Protein AF-A0A554UNT1-F1 (afdb_monomer_lite)

pLDDT: mean 91.79, std 11.23, range [33.66, 98.56]

Radius of gyration: 25.57 Å; chains: 1; bounding box: 49×52×69 Å

Foldseek 3Di:
DDDPLLLVVLLVLLLVLLVVLLVVQPDPQFDQPQAPAPGSVSSNVLSVVQSVCSVVVHHPPVSLCQCLDDSHRSCRRCVRRVNNVVSVVSSVSNVVSVVSNVCSQVVQQVFKAFAAFPPPRHTAWIKTWNDPAAKTWIWIGGPDDIDIDIDGGVLSVQVRVCRVVVQLVSLCVSPVLNQLQADPVVSGGHHPVQKDKDWDADPPDPPHTDFIKTAGNVGDIDTNGD

Secondary structure (DSSP, 8-state):
-PPP-HHHHHHHHHHHHHHHHHHHHTSTT---TTSSS-SHHHHHHHHHHHHHHHHTT---HHHHHHHHSTTSHHHHHHHHHT-HHHHHHHHHHHHHHHHHHHHHHHS--SEEEEEE-TTT--EEEEEEE--SSSSEEEEEEESS--EEEEEPHHHHHHHHHHHHHT-HHHHHHH-GGG-TTEETTTTEE--TTTSEEEEEE-TT-TT-EEEEEEE-TTS-EEEEE-

Structure (mmCIF, N/CA/C/O backbone):
data_AF-A0A554UNT1-F1
#
_entry.id   AF-A0A554UNT1-F1
#
loop_
_atom_site.group_PDB
_atom_site.id
_atom_site.type_symbol
_atom_site.label_atom_id
_atom_site.label_alt_id
_atom_site.label_comp_id
_atom_site.label_asym_id
_atom_site.label_entity_id
_atom_site.label_seq_id
_atom_site.pdbx_PDB_ins_code
_atom_site.Cartn_x
_atom_site.Cartn_y
_atom_site.Cartn_z
_atom_site.occupancy
_atom_site.B_iso_or_equiv
_atom_site.auth_seq_id
_atom_site.auth_comp_id
_atom_site.auth_asym_id
_atom_site.auth_atom_id
_atom_site.pdbx_PDB_model_num
ATOM 1 N N . MET A 1 1 ? 10.863 -24.003 3.967 1.00 33.66 1 MET A N 1
ATOM 2 C CA . MET A 1 1 ? 11.180 -23.553 2.597 1.00 33.66 1 MET A CA 1
ATOM 3 C C . MET A 1 1 ? 10.816 -22.083 2.542 1.00 33.66 1 MET A C 1
ATOM 5 O O . MET A 1 1 ? 9.641 -21.775 2.680 1.00 33.66 1 MET A O 1
ATOM 9 N N . SER A 1 2 ? 11.804 -21.189 2.518 1.00 35.16 2 SER A N 1
ATOM 10 C CA . SER A 1 2 ? 11.563 -19.742 2.497 1.00 35.16 2 SER A CA 1
ATOM 11 C C . SER A 1 2 ? 10.936 -19.359 1.158 1.00 35.16 2 SER A C 1
ATOM 13 O O . SER A 1 2 ? 11.480 -19.732 0.119 1.00 35.16 2 SER A O 1
ATOM 15 N N . SER A 1 3 ? 9.796 -18.662 1.170 1.00 40.00 3 SER A N 1
ATOM 16 C CA . SER A 1 3 ? 9.248 -18.064 -0.053 1.00 40.00 3 SER A CA 1
ATOM 17 C C . SER A 1 3 ? 10.301 -17.147 -0.680 1.00 40.00 3 SER A C 1
ATOM 19 O O . SER A 1 3 ? 10.956 -16.409 0.062 1.00 40.00 3 SER A O 1
ATOM 21 N N . PRO A 1 4 ? 10.491 -17.183 -2.010 1.00 52.66 4 PRO A N 1
ATOM 22 C CA . PRO A 1 4 ? 11.395 -16.259 -2.682 1.00 52.66 4 PRO A CA 1
ATOM 23 C C . PRO A 1 4 ? 10.955 -14.815 -2.407 1.00 52.66 4 PRO A C 1
ATOM 25 O O . PRO A 1 4 ? 9.758 -14.522 -2.409 1.00 52.66 4 PRO A O 1
ATOM 28 N N . ASP A 1 5 ? 11.913 -13.917 -2.155 1.00 71.19 5 ASP A N 1
ATOM 29 C CA . ASP A 1 5 ? 11.641 -12.479 -2.061 1.00 71.19 5 ASP A CA 1
ATOM 30 C C . ASP A 1 5 ? 11.203 -11.985 -3.444 1.00 71.19 5 ASP A C 1
ATOM 32 O O . ASP A 1 5 ? 12.023 -11.677 -4.310 1.00 71.19 5 ASP A O 1
ATOM 36 N N . LEU A 1 6 ? 9.886 -11.955 -3.658 1.00 65.44 6 LEU A N 1
ATOM 37 C CA . LEU A 1 6 ? 9.260 -11.536 -4.911 1.00 65.44 6 LEU A CA 1
ATOM 38 C C . LEU A 1 6 ? 9.674 -10.112 -5.313 1.00 65.44 6 LEU A C 1
ATOM 40 O O . LEU A 1 6 ? 9.711 -9.807 -6.501 1.00 65.44 6 LEU A O 1
ATOM 44 N N . GLY A 1 7 ? 10.047 -9.260 -4.350 1.00 78.06 7 GLY A N 1
ATOM 45 C CA . GLY A 1 7 ? 10.574 -7.928 -4.632 1.00 78.06 7 GLY A CA 1
ATOM 46 C C . GLY A 1 7 ? 11.993 -7.973 -5.199 1.00 78.06 7 GLY A C 1
ATOM 47 O O . GLY A 1 7 ? 12.304 -7.231 -6.126 1.00 78.06 7 GLY A O 1
ATOM 48 N N . ALA A 1 8 ? 12.854 -8.855 -4.683 1.00 82.94 8 ALA A N 1
ATOM 49 C CA . ALA A 1 8 ? 14.191 -9.070 -5.240 1.00 82.94 8 ALA A CA 1
ATOM 50 C C . ALA A 1 8 ? 14.137 -9.712 -6.635 1.00 82.94 8 ALA A C 1
ATOM 52 O O . ALA A 1 8 ? 14.867 -9.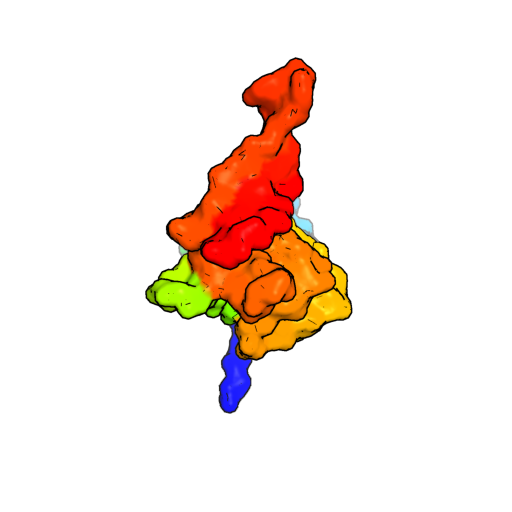283 -7.525 1.00 82.94 8 ALA A O 1
ATOM 53 N N . ALA A 1 9 ? 13.240 -10.682 -6.837 1.00 88.00 9 ALA A N 1
ATOM 54 C CA . ALA A 1 9 ? 13.001 -11.282 -8.147 1.00 88.00 9 ALA A CA 1
ATOM 55 C C . ALA A 1 9 ? 12.489 -10.244 -9.161 1.00 88.00 9 ALA A C 1
ATOM 57 O O . ALA A 1 9 ? 13.070 -10.104 -10.231 1.00 88.00 9 ALA A O 1
ATOM 58 N N . GLY A 1 10 ? 11.491 -9.433 -8.789 1.00 92.69 10 GLY A N 1
ATOM 59 C CA . GLY A 1 10 ? 10.979 -8.368 -9.655 1.00 92.69 10 GLY A CA 1
ATOM 60 C C . GLY A 1 10 ? 12.033 -7.310 -10.010 1.00 92.69 10 GLY A C 1
ATOM 61 O O . GLY A 1 10 ? 12.094 -6.871 -11.156 1.00 92.69 10 GLY A O 1
ATOM 62 N N . ARG A 1 11 ? 12.920 -6.933 -9.074 1.00 94.31 11 ARG A N 1
ATOM 63 C CA . ARG A 1 11 ? 14.053 -6.035 -9.381 1.00 94.31 11 ARG A CA 1
ATOM 64 C C . ARG A 1 11 ? 15.049 -6.669 -10.352 1.00 94.31 11 ARG A C 1
ATOM 66 O O . ARG A 1 11 ? 15.508 -5.987 -11.264 1.00 94.31 11 ARG A O 1
ATOM 73 N N . ALA A 1 12 ? 15.368 -7.953 -10.187 1.00 95.88 12 ALA A N 1
ATOM 74 C CA . ALA A 1 12 ? 16.259 -8.660 -11.105 1.00 95.88 12 ALA A CA 1
ATOM 75 C C . ALA A 1 12 ? 15.683 -8.715 -12.531 1.00 95.88 12 ALA A C 1
ATOM 77 O O . ALA A 1 12 ? 16.407 -8.441 -13.490 1.00 95.88 12 ALA A O 1
ATOM 78 N N . ASP A 1 13 ? 14.381 -8.981 -12.660 1.00 97.19 13 ASP A N 1
ATOM 79 C CA . ASP A 1 13 ? 13.672 -8.986 -13.945 1.00 97.19 13 ASP A CA 1
ATOM 80 C C . ASP A 1 13 ? 13.655 -7.592 -14.591 1.00 97.19 13 ASP A C 1
ATOM 82 O O . ASP A 1 13 ? 13.917 -7.453 -15.787 1.00 97.19 13 ASP A O 1
ATOM 86 N N . LEU A 1 14 ? 13.436 -6.533 -13.801 1.00 97.88 14 LEU A N 1
ATOM 87 C CA . LEU A 1 14 ? 13.477 -5.161 -14.311 1.00 97.88 14 LEU A CA 1
ATOM 88 C C . LEU A 1 14 ? 14.873 -4.789 -14.831 1.00 97.88 14 LEU A C 1
ATOM 90 O O . LEU A 1 14 ? 15.000 -4.221 -15.917 1.00 97.88 14 LEU A O 1
ATOM 94 N N . VAL A 1 15 ? 15.931 -5.150 -14.099 1.00 98.31 15 VAL A N 1
ATOM 95 C CA . VAL A 1 15 ? 17.316 -4.948 -14.553 1.00 98.31 15 VAL A CA 1
ATOM 96 C C . VAL A 1 15 ? 17.592 -5.733 -15.837 1.00 98.31 15 VAL A C 1
ATOM 98 O O . VAL A 1 15 ? 18.259 -5.218 -16.734 1.00 98.31 15 VAL A O 1
ATOM 101 N N . ALA A 1 16 ? 17.072 -6.956 -15.964 1.00 98.06 16 ALA A N 1
ATOM 102 C CA . ALA A 1 16 ? 17.204 -7.741 -17.188 1.00 98.06 16 ALA A CA 1
ATOM 103 C C . ALA A 1 16 ? 16.511 -7.060 -18.381 1.00 98.06 16 ALA A C 1
ATOM 105 O O . ALA A 1 16 ? 17.101 -6.981 -19.460 1.00 98.06 16 ALA A O 1
ATOM 106 N N . ALA A 1 17 ? 15.310 -6.506 -18.186 1.00 98.19 17 ALA A N 1
ATOM 107 C CA . ALA A 1 17 ? 14.605 -5.750 -19.219 1.00 98.19 17 ALA A CA 1
ATOM 108 C C . ALA A 1 17 ? 15.374 -4.480 -19.637 1.00 98.19 17 ALA A C 1
ATOM 110 O O . ALA A 1 17 ? 15.558 -4.234 -20.828 1.00 98.19 17 ALA A O 1
ATOM 111 N N . LEU A 1 18 ? 15.898 -3.706 -18.682 1.00 98.56 18 LEU A N 1
ATOM 112 C CA . LEU A 1 18 ? 16.692 -2.504 -18.973 1.00 98.56 18 LEU A CA 1
ATOM 113 C C . LEU A 1 18 ? 18.004 -2.835 -19.704 1.00 98.56 18 LEU A C 1
ATOM 115 O O . LEU A 1 18 ? 18.361 -2.167 -20.672 1.00 98.56 18 LEU A O 1
ATOM 119 N N . ARG A 1 19 ? 18.700 -3.910 -19.313 1.00 98.56 19 ARG A N 1
ATOM 120 C CA . ARG A 1 19 ? 19.903 -4.378 -20.026 1.00 98.56 19 ARG A CA 1
ATOM 121 C C . ARG A 1 19 ? 19.586 -4.820 -21.448 1.00 98.56 19 ARG A C 1
ATOM 123 O O . ARG A 1 19 ? 20.321 -4.477 -22.368 1.00 98.56 19 ARG A O 1
ATOM 130 N N . ARG A 1 20 ? 18.471 -5.526 -21.644 1.00 98.44 20 ARG A N 1
ATOM 131 C CA . ARG A 1 20 ? 18.037 -5.923 -22.984 1.00 98.44 20 ARG A CA 1
ATOM 132 C C . ARG A 1 20 ? 17.678 -4.712 -23.848 1.00 98.44 20 ARG A C 1
ATOM 134 O O . ARG A 1 20 ? 18.026 -4.695 -25.026 1.00 98.44 20 ARG A O 1
ATOM 141 N N . LEU A 1 21 ? 17.047 -3.687 -23.272 1.00 98.56 21 LEU A N 1
ATOM 142 C CA . LEU A 1 21 ? 16.789 -2.424 -23.970 1.00 98.56 21 LEU A CA 1
ATOM 143 C C . LEU A 1 21 ? 18.104 -1.779 -24.414 1.00 98.56 21 LEU A C 1
ATOM 145 O O . LEU A 1 21 ? 18.251 -1.413 -25.575 1.00 98.56 21 LEU A O 1
ATOM 149 N N . ARG A 1 22 ? 19.083 -1.706 -23.510 1.00 98.50 22 ARG A N 1
ATOM 150 C CA . ARG A 1 22 ? 20.418 -1.168 -23.792 1.00 98.50 22 ARG A CA 1
ATOM 151 C C . ARG A 1 22 ? 21.110 -1.892 -24.951 1.00 98.50 22 ARG A C 1
ATOM 153 O O . ARG A 1 22 ? 21.749 -1.243 -25.774 1.00 98.50 22 ARG A O 1
ATOM 160 N N . GLU A 1 23 ? 21.001 -3.217 -25.031 1.00 98.19 23 GLU A N 1
ATOM 161 C CA . GLU A 1 23 ? 21.544 -4.003 -26.151 1.00 98.19 23 GLU A CA 1
ATOM 162 C C . GLU A 1 23 ? 20.878 -3.649 -27.486 1.00 98.19 23 GLU A C 1
ATOM 164 O O . GLU A 1 23 ? 21.567 -3.471 -28.491 1.00 98.19 23 GLU A O 1
ATOM 169 N N . LEU A 1 24 ? 19.546 -3.526 -27.498 1.00 97.94 24 LEU A N 1
ATOM 170 C CA . LEU A 1 24 ? 18.796 -3.143 -28.696 1.00 97.94 24 LEU A CA 1
ATOM 171 C C . LEU A 1 24 ? 19.171 -1.731 -29.145 1.00 97.94 24 LEU A C 1
ATOM 173 O O . LEU A 1 24 ? 19.488 -1.543 -30.311 1.00 97.94 24 LEU A O 1
ATOM 177 N N . ILE A 1 25 ? 19.240 -0.773 -28.218 1.00 98.00 25 ILE A N 1
ATOM 178 C CA . ILE A 1 25 ? 19.621 0.625 -28.478 1.00 98.00 25 ILE A CA 1
ATOM 179 C C . ILE A 1 25 ? 21.034 0.757 -29.058 1.00 98.00 25 ILE A C 1
ATOM 181 O O . ILE A 1 25 ? 21.266 1.585 -29.938 1.00 98.00 25 ILE A O 1
ATOM 185 N N . ASN A 1 26 ? 21.971 -0.081 -28.616 1.00 97.56 26 ASN A N 1
ATOM 186 C CA . ASN A 1 26 ? 23.346 -0.084 -29.121 1.00 97.56 26 ASN A CA 1
ATOM 187 C C . ASN A 1 26 ? 23.533 -0.926 -30.394 1.00 97.56 26 ASN A C 1
ATOM 189 O O . ASN A 1 26 ? 24.653 -1.040 -30.899 1.00 97.56 26 ASN A O 1
ATOM 193 N N . SER A 1 27 ? 22.466 -1.529 -30.922 1.00 96.88 27 SER A N 1
ATOM 194 C CA . SER A 1 27 ? 22.545 -2.245 -32.191 1.00 96.88 27 SER A CA 1
ATOM 195 C C . SER A 1 27 ? 22.760 -1.257 -33.350 1.00 96.88 27 SER A C 1
ATOM 197 O O . SER A 1 27 ? 22.157 -0.180 -33.366 1.00 96.88 27 SER A O 1
ATOM 199 N N . PRO A 1 28 ? 23.625 -1.579 -34.330 1.00 96.12 28 PRO A N 1
ATOM 200 C CA . PRO A 1 28 ? 23.859 -0.702 -35.471 1.00 96.12 28 PRO A CA 1
ATOM 201 C C . PRO A 1 28 ? 22.577 -0.427 -36.262 1.00 96.12 28 PRO A C 1
ATOM 203 O O . PRO A 1 28 ? 21.786 -1.337 -36.493 1.00 96.12 28 PRO A O 1
ATOM 206 N N . GLY A 1 29 ? 22.430 0.804 -36.755 1.00 95.31 29 GLY A N 1
ATOM 207 C CA . GLY A 1 29 ? 21.337 1.177 -37.658 1.00 95.31 29 GLY A CA 1
ATOM 208 C C . GLY A 1 29 ? 20.069 1.690 -36.979 1.00 95.31 29 GLY A C 1
ATOM 209 O O . GLY A 1 29 ? 19.091 1.921 -37.681 1.00 95.31 29 GLY A O 1
ATOM 210 N N . ASN A 1 30 ? 20.083 1.900 -35.660 1.00 98.06 30 ASN A N 1
ATOM 211 C CA . ASN A 1 30 ? 18.980 2.575 -34.982 1.00 98.06 30 ASN A CA 1
ATOM 212 C C . ASN A 1 30 ? 18.845 4.041 -35.416 1.00 98.06 30 ASN A C 1
ATOM 214 O O . ASN A 1 30 ? 19.839 4.765 -35.525 1.00 98.06 30 ASN A O 1
ATOM 218 N N . ASP A 1 31 ? 17.601 4.467 -35.606 1.00 98.00 31 ASP A N 1
ATOM 219 C CA . ASP A 1 31 ? 17.197 5.835 -35.902 1.00 98.00 31 ASP A CA 1
ATOM 220 C C . ASP A 1 31 ? 16.603 6.495 -34.648 1.00 98.00 31 ASP A C 1
ATOM 222 O O . ASP A 1 31 ? 15.622 6.024 -34.072 1.00 98.00 31 ASP A O 1
ATOM 226 N N . PHE A 1 32 ? 17.220 7.600 -34.232 1.00 97.94 32 PHE A N 1
ATOM 227 C CA . PHE A 1 32 ? 16.845 8.385 -33.056 1.00 97.94 32 PHE A CA 1
ATOM 228 C C . PHE A 1 32 ? 16.091 9.672 -33.424 1.00 97.94 32 PHE A C 1
ATOM 230 O O . PHE A 1 32 ? 15.788 10.469 -32.544 1.00 97.94 32 PHE A O 1
ATOM 237 N N . GLY A 1 33 ? 15.767 9.899 -34.702 1.00 95.56 33 GLY A N 1
ATOM 238 C CA . GLY A 1 33 ? 15.254 11.180 -35.203 1.00 95.56 33 GLY A CA 1
ATOM 239 C C . GLY A 1 33 ? 13.946 11.672 -34.571 1.00 95.56 33 GLY A C 1
ATOM 240 O O . GLY A 1 33 ? 13.671 12.870 -34.614 1.00 95.56 33 GLY A O 1
ATOM 241 N N . TRP A 1 34 ? 13.164 10.772 -33.969 1.00 93.31 34 TRP A N 1
ATOM 242 C CA . TRP A 1 34 ? 11.923 11.091 -33.252 1.00 93.31 34 TRP A CA 1
ATOM 243 C C . TRP A 1 34 ? 12.011 10.880 -31.742 1.00 93.31 34 TRP A C 1
ATOM 245 O O . TRP A 1 34 ? 11.028 11.129 -31.060 1.00 93.31 34 TRP A O 1
ATOM 255 N N . SER A 1 35 ? 13.159 10.433 -31.233 1.00 96.19 35 SER A N 1
ATOM 256 C CA . SER A 1 35 ? 13.374 10.180 -29.812 1.00 96.19 35 SER A CA 1
ATOM 257 C C . SER A 1 35 ? 13.828 11.442 -29.088 1.00 96.19 35 SER A C 1
ATOM 259 O O . SER A 1 35 ? 14.483 12.310 -29.668 1.00 96.19 35 SER A O 1
ATOM 261 N N . SER A 1 36 ? 13.565 11.522 -27.784 1.00 95.62 36 SER A N 1
ATOM 262 C CA . SER A 1 36 ? 14.240 12.511 -26.937 1.00 95.62 36 SER A CA 1
ATOM 263 C C . SER A 1 36 ? 15.732 12.218 -26.742 1.00 95.62 36 SER A C 1
ATOM 265 O O . SER A 1 36 ? 16.459 13.109 -26.310 1.00 95.62 36 SER A O 1
ATOM 267 N N . TRP A 1 37 ? 16.187 10.993 -27.031 1.00 98.12 37 TRP A N 1
ATOM 268 C CA . TRP A 1 37 ? 17.606 10.651 -27.002 1.00 98.12 37 TRP A CA 1
ATOM 269 C C . TRP A 1 37 ? 18.319 11.134 -28.256 1.00 98.12 37 TRP A C 1
ATOM 271 O O . TRP A 1 37 ? 17.872 10.887 -29.373 1.00 98.12 37 TRP A O 1
ATOM 281 N N . ILE A 1 38 ? 19.481 11.758 -28.073 1.00 97.19 38 ILE A N 1
ATOM 282 C CA . ILE A 1 38 ? 20.293 12.265 -29.191 1.00 97.19 38 ILE A CA 1
ATOM 283 C C . ILE A 1 38 ? 20.917 11.106 -29.987 1.00 97.19 38 ILE A C 1
ATOM 285 O O . ILE A 1 38 ? 21.165 11.220 -31.188 1.00 97.19 38 ILE A O 1
ATOM 289 N N . GLY A 1 39 ? 21.193 9.988 -29.316 1.00 96.88 39 GLY A N 1
ATOM 290 C CA . GLY A 1 39 ? 21.839 8.825 -29.906 1.00 96.88 39 GLY A CA 1
ATOM 291 C C . GLY A 1 39 ? 22.096 7.713 -28.886 1.00 96.88 39 GLY A C 1
ATOM 292 O O . GLY A 1 39 ? 21.650 7.803 -27.739 1.00 96.88 39 GLY A O 1
ATOM 293 N N . PRO A 1 40 ? 22.844 6.666 -29.277 1.00 97.62 40 PRO A N 1
ATOM 294 C CA . PRO A 1 40 ? 23.026 5.471 -28.453 1.00 97.62 40 PRO A CA 1
ATOM 295 C C . PRO A 1 40 ? 23.781 5.733 -27.142 1.00 97.62 40 PRO A C 1
ATOM 297 O O . PRO A 1 40 ? 23.473 5.097 -26.133 1.00 97.62 40 PRO A O 1
ATOM 300 N N . ASP A 1 41 ? 24.725 6.680 -27.124 1.00 97.88 41 ASP A N 1
ATOM 301 C CA . ASP A 1 41 ? 25.474 7.040 -25.911 1.00 97.88 41 ASP A CA 1
ATOM 302 C C . ASP A 1 41 ? 24.575 7.737 -24.879 1.00 97.88 41 ASP A C 1
ATOM 304 O O . ASP A 1 41 ? 24.586 7.375 -23.705 1.00 97.88 41 ASP A O 1
ATOM 308 N N . ASP A 1 42 ? 23.756 8.689 -25.332 1.00 98.06 42 ASP A N 1
ATOM 309 C CA . ASP A 1 42 ? 22.800 9.438 -24.506 1.00 98.06 42 ASP A CA 1
ATOM 310 C C . ASP A 1 42 ? 21.747 8.499 -23.895 1.00 98.06 42 ASP A C 1
ATOM 312 O O . ASP A 1 42 ? 21.556 8.451 -22.680 1.00 98.06 42 ASP A O 1
ATOM 316 N N . ALA A 1 43 ? 21.172 7.630 -24.729 1.00 98.06 43 ALA A N 1
ATOM 317 C CA . ALA A 1 43 ? 20.253 6.590 -24.284 1.00 98.06 43 ALA A CA 1
ATOM 318 C C . ALA A 1 43 ? 20.902 5.612 -23.287 1.00 98.06 43 ALA A C 1
ATOM 320 O O . ALA A 1 43 ? 20.276 5.208 -22.306 1.00 98.06 43 ALA A O 1
ATOM 321 N N . SER A 1 44 ? 22.164 5.229 -23.512 1.00 98.25 44 SER A N 1
ATOM 322 C CA . SER A 1 44 ? 22.883 4.324 -22.609 1.00 98.25 44 SER A CA 1
ATOM 323 C C . SER A 1 44 ? 23.137 4.958 -21.244 1.00 98.25 44 SER A C 1
ATOM 325 O O . SER A 1 44 ? 22.997 4.263 -20.244 1.00 98.25 44 SER A O 1
ATOM 327 N N . ILE A 1 45 ? 23.451 6.258 -21.181 1.00 98.12 45 ILE A N 1
ATOM 328 C CA . ILE A 1 45 ? 23.616 6.991 -19.915 1.00 98.12 45 ILE A CA 1
ATOM 329 C C . ILE A 1 45 ? 22.321 6.947 -19.096 1.00 98.12 45 ILE A C 1
ATOM 331 O O . ILE A 1 45 ? 22.352 6.593 -17.915 1.00 98.12 45 ILE A O 1
ATOM 335 N N . ASP A 1 46 ? 21.184 7.246 -19.726 1.00 98.00 46 ASP A N 1
ATOM 336 C CA . ASP A 1 46 ? 19.879 7.218 -19.063 1.00 98.00 46 ASP A CA 1
ATOM 337 C C . ASP A 1 46 ? 19.514 5.815 -18.563 1.00 98.00 46 ASP A C 1
ATOM 339 O O . ASP A 1 46 ? 19.085 5.646 -17.417 1.00 98.00 46 ASP A O 1
ATOM 343 N N . ILE A 1 47 ? 19.699 4.794 -19.405 1.00 98.50 47 ILE A N 1
ATOM 344 C CA . ILE A 1 47 ? 19.380 3.406 -19.056 1.00 98.50 47 ILE A CA 1
ATOM 345 C C . ILE A 1 47 ? 20.311 2.890 -17.950 1.00 98.50 47 ILE A C 1
ATOM 347 O O . ILE A 1 47 ? 19.840 2.245 -17.011 1.00 98.50 47 ILE A O 1
ATOM 351 N N . ASP A 1 48 ? 21.610 3.188 -18.019 1.00 98.56 48 ASP A N 1
ATOM 352 C CA . ASP A 1 48 ? 22.590 2.764 -17.015 1.00 98.56 48 ASP A CA 1
ATOM 353 C C . ASP A 1 48 ? 22.319 3.434 -15.654 1.00 98.56 48 ASP A C 1
ATOM 355 O O . ASP A 1 48 ? 22.435 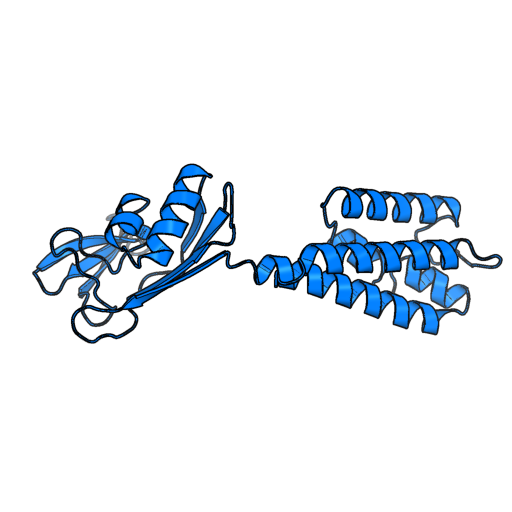2.773 -14.618 1.00 98.56 48 ASP A O 1
ATOM 359 N N . ALA A 1 49 ? 21.857 4.691 -15.636 1.00 98.00 49 ALA A N 1
ATOM 360 C CA . ALA A 1 49 ? 21.408 5.358 -14.412 1.00 98.00 49 ALA A CA 1
ATOM 361 C C . ALA A 1 49 ? 20.188 4.659 -13.783 1.00 98.00 49 ALA A C 1
ATOM 363 O O . ALA A 1 49 ? 20.183 4.384 -12.583 1.00 98.00 49 ALA A O 1
ATOM 364 N N . LEU A 1 50 ? 19.186 4.288 -14.591 1.00 98.12 50 LEU A N 1
ATOM 365 C CA . LEU A 1 50 ? 18.030 3.521 -14.107 1.00 98.12 50 LEU A CA 1
ATOM 366 C C . LEU A 1 50 ? 18.443 2.149 -13.558 1.00 98.12 50 LEU A C 1
ATOM 368 O O . LEU A 1 50 ? 17.931 1.720 -12.525 1.00 98.12 50 LEU A O 1
ATOM 372 N N . ILE A 1 51 ? 19.376 1.457 -14.220 1.00 98.12 51 ILE A N 1
ATOM 373 C CA . ILE A 1 51 ? 19.902 0.170 -13.746 1.00 98.12 51 ILE A CA 1
ATOM 374 C C . ILE A 1 51 ? 20.607 0.336 -12.399 1.00 98.12 51 ILE A C 1
ATOM 376 O O . ILE A 1 51 ? 20.405 -0.502 -11.520 1.00 98.12 51 ILE A O 1
ATOM 380 N N . ALA A 1 52 ? 21.421 1.381 -12.232 1.00 96.75 52 ALA A N 1
ATOM 381 C CA . ALA A 1 52 ? 22.125 1.648 -10.982 1.00 96.75 52 ALA A CA 1
ATOM 382 C C . ALA A 1 52 ? 21.138 1.875 -9.827 1.00 96.75 52 ALA A C 1
ATOM 384 O O . ALA A 1 52 ? 21.235 1.193 -8.810 1.00 96.75 52 ALA A O 1
ATOM 385 N N . GLU A 1 53 ? 20.125 2.724 -10.028 1.00 94.19 53 GLU A N 1
ATOM 386 C CA . GLU A 1 53 ? 19.080 2.990 -9.029 1.00 94.19 53 GLU A CA 1
ATOM 387 C C . GLU A 1 53 ? 18.352 1.700 -8.608 1.00 94.19 53 GLU A C 1
ATOM 389 O O . GLU A 1 53 ? 18.243 1.410 -7.415 1.00 94.19 53 GLU A O 1
ATOM 394 N N . VAL A 1 54 ? 17.948 0.863 -9.575 1.00 93.81 54 VAL A N 1
ATOM 395 C CA . VAL A 1 54 ? 17.282 -0.426 -9.296 1.00 93.81 54 VAL A CA 1
ATOM 396 C C . VAL A 1 54 ? 18.197 -1.409 -8.565 1.00 93.81 54 VAL A C 1
ATOM 398 O O . VAL A 1 54 ? 17.729 -2.141 -7.684 1.00 93.81 54 VAL A O 1
ATOM 401 N N . CYS A 1 55 ? 19.492 -1.432 -8.887 1.00 91.06 55 CYS A N 1
ATOM 402 C CA . CYS A 1 55 ? 20.477 -2.249 -8.175 1.00 91.06 55 CYS A CA 1
ATOM 403 C C . CYS A 1 55 ? 20.675 -1.787 -6.723 1.00 91.06 55 CYS A C 1
ATOM 405 O O . CYS A 1 55 ? 20.810 -2.636 -5.841 1.00 91.06 55 CYS A O 1
ATOM 407 N N . ASP A 1 56 ? 20.621 -0.478 -6.475 1.00 88.12 56 ASP A N 1
ATOM 408 C CA . ASP A 1 56 ? 20.731 0.123 -5.140 1.00 88.12 56 ASP A CA 1
ATOM 409 C C . ASP A 1 56 ? 19.439 -0.020 -4.309 1.00 88.12 56 ASP A C 1
ATOM 411 O O . ASP A 1 56 ? 19.411 0.292 -3.118 1.00 88.12 56 ASP A O 1
ATOM 415 N N . GLY A 1 57 ? 18.379 -0.574 -4.906 1.00 83.38 57 GLY A N 1
ATOM 416 C CA . GLY A 1 57 ? 17.111 -0.892 -4.249 1.00 83.38 57 GLY A CA 1
ATOM 417 C C . GLY A 1 57 ? 16.020 0.160 -4.441 1.00 83.38 57 GLY A C 1
ATOM 418 O O . GLY A 1 57 ? 14.873 -0.101 -4.072 1.00 83.38 57 GLY A O 1
ATOM 419 N N . GLU A 1 58 ? 16.348 1.291 -5.061 1.00 85.25 58 GLU A N 1
ATOM 420 C CA . GLU A 1 58 ? 15.395 2.324 -5.456 1.00 85.25 58 GLU A CA 1
ATOM 421 C C . GLU A 1 58 ? 14.695 1.931 -6.758 1.00 85.25 58 GLU A C 1
ATOM 423 O O . GLU A 1 58 ? 15.304 1.403 -7.679 1.00 85.25 58 GLU A O 1
ATOM 428 N N . VAL A 1 59 ? 13.393 2.182 -6.877 1.00 91.88 59 VAL A N 1
ATOM 429 C CA . VAL A 1 59 ? 12.660 1.872 -8.115 1.00 91.88 59 VAL A CA 1
ATOM 430 C C . VAL A 1 59 ? 12.057 3.162 -8.653 1.00 91.88 59 VAL A C 1
ATOM 432 O O . VAL A 1 59 ? 10.991 3.573 -8.185 1.00 91.88 59 VAL A O 1
ATOM 435 N N . PRO A 1 60 ? 12.717 3.830 -9.621 1.00 92.44 60 PRO A N 1
ATOM 436 C CA . PRO A 1 60 ? 12.258 5.100 -10.176 1.00 92.44 60 PRO A CA 1
ATOM 437 C C . PRO A 1 60 ? 11.088 4.881 -11.150 1.00 92.44 60 PRO A C 1
ATOM 439 O O . PRO A 1 60 ? 11.199 5.108 -12.356 1.00 92.44 60 PRO A O 1
ATOM 442 N N . THR A 1 61 ? 9.942 4.434 -10.623 1.00 90.06 61 THR A N 1
ATOM 443 C CA . THR A 1 61 ? 8.785 3.928 -11.381 1.00 90.06 61 THR A CA 1
ATOM 444 C C . THR A 1 61 ? 8.351 4.857 -12.506 1.00 90.06 61 THR A C 1
ATOM 446 O O . THR A 1 61 ? 8.133 4.393 -13.618 1.00 90.06 61 THR A O 1
ATOM 449 N N . MET A 1 62 ? 8.271 6.167 -12.256 1.00 92.12 62 MET A N 1
ATOM 450 C CA . MET A 1 62 ? 7.843 7.131 -13.276 1.00 92.12 62 MET A CA 1
ATOM 451 C C . MET A 1 62 ? 8.825 7.232 -14.446 1.00 92.12 62 MET A C 1
ATOM 453 O O . MET A 1 62 ? 8.393 7.319 -15.591 1.00 92.12 62 MET A O 1
ATOM 457 N N . ARG A 1 63 ? 10.136 7.192 -14.181 1.00 96.25 63 ARG A N 1
ATOM 458 C CA . ARG A 1 63 ? 11.158 7.268 -15.235 1.00 96.25 63 ARG A CA 1
ATOM 459 C C . ARG A 1 63 ? 11.219 5.973 -16.036 1.00 96.25 63 ARG A C 1
ATOM 461 O O . ARG A 1 63 ? 11.260 6.023 -17.259 1.00 96.25 63 ARG A O 1
ATOM 468 N N . VAL A 1 64 ? 11.148 4.823 -15.364 1.00 96.50 64 VAL A N 1
ATOM 469 C CA . VAL A 1 64 ? 11.079 3.515 -16.034 1.00 96.50 64 VAL A CA 1
ATOM 470 C C . VAL A 1 64 ? 9.816 3.414 -16.892 1.00 96.50 64 VAL A C 1
ATOM 472 O O . VAL A 1 64 ? 9.898 3.027 -18.054 1.00 96.50 64 VAL A O 1
ATOM 475 N N . ALA A 1 65 ? 8.658 3.798 -16.348 1.00 94.38 65 ALA A N 1
ATOM 476 C CA . ALA A 1 65 ? 7.397 3.793 -17.084 1.00 94.38 65 ALA A CA 1
ATOM 477 C C . ALA A 1 65 ? 7.446 4.726 -18.297 1.00 94.38 65 ALA A C 1
ATOM 479 O O . ALA A 1 65 ? 6.955 4.354 -19.353 1.00 94.38 65 ALA A O 1
ATOM 480 N N . PHE A 1 66 ? 8.073 5.900 -18.171 1.00 96.25 66 PHE A N 1
ATOM 481 C CA . PHE A 1 66 ? 8.261 6.821 -19.290 1.00 96.25 66 PHE A CA 1
ATOM 482 C C . PHE A 1 66 ? 9.125 6.218 -20.405 1.00 96.25 66 PHE A C 1
ATOM 484 O O . PHE A 1 66 ? 8.745 6.296 -21.568 1.00 96.25 66 PHE A O 1
ATOM 491 N N . VAL A 1 67 ? 10.240 5.558 -20.065 1.00 97.56 67 VAL A N 1
ATOM 492 C CA . VAL A 1 67 ? 11.100 4.888 -21.056 1.00 97.56 67 VAL A CA 1
ATOM 493 C C . VAL A 1 67 ? 10.325 3.830 -21.847 1.00 97.56 67 VAL A C 1
ATOM 495 O O . VAL A 1 67 ? 10.473 3.762 -23.063 1.00 97.56 67 VAL A O 1
ATOM 498 N N . PHE A 1 68 ? 9.475 3.040 -21.184 1.00 96.94 68 PHE A N 1
ATOM 499 C CA . PHE A 1 68 ? 8.673 1.988 -21.822 1.00 96.94 68 PHE A CA 1
ATOM 500 C C . PHE A 1 68 ? 7.301 2.446 -22.339 1.00 96.94 68 PHE A C 1
ATOM 502 O O . PHE A 1 68 ? 6.558 1.628 -22.884 1.00 96.94 68 PHE A O 1
ATOM 509 N N . ALA A 1 69 ? 6.940 3.720 -22.181 1.00 95.56 69 ALA A N 1
ATOM 510 C CA . ALA A 1 69 ? 5.625 4.207 -22.566 1.00 95.56 69 ALA A CA 1
ATOM 511 C C . ALA A 1 69 ? 5.422 4.139 -24.090 1.00 95.56 69 ALA A C 1
ATOM 513 O O . ALA A 1 69 ? 6.375 4.317 -24.858 1.00 95.56 69 ALA A O 1
ATOM 514 N N . PRO A 1 70 ? 4.171 3.976 -24.559 1.00 94.00 70 PRO A N 1
ATOM 515 C CA . PRO A 1 70 ? 3.815 4.372 -25.914 1.00 94.00 70 PRO A CA 1
ATOM 516 C C . PRO A 1 70 ? 4.264 5.816 -26.149 1.00 94.00 70 PRO A C 1
ATOM 518 O O . PRO A 1 70 ? 4.064 6.663 -25.281 1.00 94.00 70 PRO A O 1
ATOM 521 N N . THR A 1 71 ? 4.905 6.058 -27.293 1.00 94.12 71 THR A N 1
ATOM 522 C CA . THR A 1 71 ? 5.557 7.342 -27.639 1.00 94.12 71 THR A CA 1
ATOM 523 C C . THR A 1 71 ? 6.592 7.821 -26.612 1.00 94.12 71 THR A C 1
ATOM 525 O O . THR A 1 71 ? 6.854 9.011 -26.509 1.00 94.12 71 THR A O 1
ATOM 528 N N . GLY A 1 72 ? 7.139 6.912 -25.804 1.00 96.50 72 GLY A N 1
ATOM 529 C CA . GLY A 1 72 ? 8.332 7.163 -25.006 1.00 96.50 72 GLY A CA 1
ATOM 530 C C . GLY A 1 72 ? 9.600 7.017 -25.851 1.00 96.50 72 GLY A C 1
ATOM 531 O O . GLY A 1 72 ? 9.548 6.449 -26.950 1.00 96.50 72 GLY A O 1
ATOM 532 N N . PRO A 1 73 ? 10.762 7.440 -25.325 1.00 97.81 73 PRO A N 1
ATOM 533 C CA . PRO A 1 73 ? 11.999 7.508 -26.098 1.00 97.81 73 PRO A CA 1
ATOM 534 C C . PRO A 1 73 ? 12.415 6.165 -26.698 1.00 97.81 73 PRO A C 1
ATOM 536 O O . PRO A 1 73 ? 12.881 6.131 -27.834 1.00 97.81 73 PRO A O 1
ATOM 539 N N . ALA A 1 74 ? 12.209 5.049 -25.989 1.00 97.81 74 ALA A N 1
ATOM 540 C CA . ALA A 1 74 ? 12.538 3.727 -26.515 1.00 97.81 74 ALA A CA 1
ATOM 541 C C . ALA A 1 74 ? 11.548 3.241 -27.582 1.00 97.81 74 ALA A C 1
ATOM 543 O O . ALA A 1 74 ? 11.974 2.601 -28.539 1.00 97.81 74 ALA A O 1
ATOM 544 N N . HIS A 1 75 ? 10.256 3.559 -27.449 1.00 98.19 75 HIS A N 1
ATOM 545 C CA . HIS A 1 75 ? 9.256 3.241 -28.472 1.00 98.19 75 HIS A CA 1
ATOM 546 C C . HIS A 1 75 ? 9.518 4.024 -29.763 1.00 98.19 75 HIS A C 1
ATOM 548 O O . HIS A 1 75 ? 9.403 3.476 -30.852 1.00 98.19 75 HIS A O 1
ATOM 554 N N . GLU A 1 76 ? 9.897 5.298 -29.654 1.00 98.31 76 GLU A N 1
ATOM 555 C CA . GLU A 1 76 ? 10.197 6.148 -30.813 1.00 98.31 76 GLU A CA 1
ATOM 556 C C . GLU A 1 76 ? 11.409 5.636 -31.603 1.00 98.31 76 GLU A C 1
ATOM 558 O O . GLU A 1 76 ? 11.357 5.585 -32.836 1.00 98.31 76 GLU A O 1
ATOM 563 N N . VAL A 1 77 ? 12.466 5.183 -30.911 1.00 98.50 77 VAL A N 1
ATOM 564 C CA . VAL A 1 77 ? 13.598 4.509 -31.572 1.00 98.50 77 VAL A CA 1
ATOM 565 C C . VAL A 1 77 ? 13.144 3.182 -32.179 1.00 98.50 77 VAL A C 1
ATOM 567 O O . VAL A 1 77 ? 13.486 2.907 -33.327 1.00 98.50 77 VAL A O 1
ATOM 570 N N . ALA A 1 78 ? 12.343 2.379 -31.468 1.00 98.31 78 ALA A N 1
ATOM 571 C CA . ALA A 1 78 ? 11.840 1.094 -31.962 1.00 98.31 78 ALA A CA 1
ATOM 572 C C . ALA A 1 78 ? 11.078 1.215 -33.280 1.00 98.31 78 ALA A C 1
ATOM 574 O O . ALA A 1 78 ? 11.391 0.507 -34.242 1.00 98.31 78 ALA A O 1
ATOM 575 N N . ALA A 1 79 ? 10.141 2.159 -33.327 1.00 97.44 79 ALA A N 1
ATOM 576 C CA . ALA A 1 79 ? 9.294 2.413 -34.481 1.00 97.44 79 ALA A CA 1
ATOM 577 C C . ALA A 1 79 ? 10.105 2.908 -35.676 1.00 97.44 79 ALA A C 1
ATOM 579 O O . ALA A 1 79 ? 9.899 2.464 -36.806 1.00 97.44 79 ALA A O 1
ATOM 580 N N . SER A 1 80 ? 11.078 3.786 -35.424 1.00 97.56 80 SER A N 1
ATOM 581 C CA . SER A 1 80 ? 11.943 4.333 -36.474 1.00 97.56 80 SER A CA 1
ATOM 582 C C . SER A 1 80 ? 12.971 3.309 -36.979 1.00 97.56 80 SER A C 1
ATOM 584 O O . SER A 1 80 ? 13.411 3.378 -38.123 1.00 97.56 80 SER A O 1
ATOM 586 N N . SER A 1 81 ? 13.318 2.323 -36.149 1.00 97.50 81 SER A N 1
ATOM 587 C CA . SER A 1 81 ? 14.381 1.342 -36.412 1.00 97.50 81 SER A CA 1
ATOM 588 C C . SER A 1 81 ? 13.865 -0.057 -36.777 1.00 97.50 81 SER A C 1
ATOM 590 O O . SER A 1 81 ? 14.660 -0.955 -37.051 1.00 97.50 81 SER A O 1
ATOM 592 N N . GLY A 1 82 ? 12.544 -0.262 -36.792 1.00 97.12 82 GLY A N 1
ATOM 593 C CA . GLY A 1 82 ? 11.902 -1.490 -37.268 1.00 97.12 82 GLY A CA 1
ATOM 594 C C . GLY A 1 82 ? 11.862 -2.658 -36.276 1.00 97.12 82 GLY A C 1
ATOM 595 O O . GLY A 1 82 ? 11.730 -3.797 -36.720 1.00 97.12 82 GLY A O 1
ATOM 596 N N . TRP A 1 83 ? 11.956 -2.406 -34.966 1.00 97.81 83 TRP A N 1
ATOM 597 C CA . TRP A 1 83 ? 11.897 -3.442 -33.915 1.00 97.81 83 TRP A CA 1
ATOM 598 C C . TRP A 1 83 ? 10.735 -3.245 -32.921 1.00 97.81 83 TRP A C 1
ATOM 600 O O . TRP A 1 83 ? 10.817 -3.594 -31.743 1.00 97.81 83 TRP A O 1
ATOM 610 N N . ASP A 1 84 ? 9.608 -2.707 -33.398 1.00 96.50 84 ASP A N 1
ATOM 611 C CA . ASP A 1 84 ? 8.387 -2.487 -32.603 1.00 96.50 84 ASP A CA 1
ATOM 612 C C . ASP A 1 84 ? 7.869 -3.746 -31.893 1.00 96.50 84 ASP A C 1
ATOM 614 O O . ASP A 1 84 ? 7.363 -3.679 -30.769 1.00 96.50 84 ASP A O 1
ATOM 618 N N . ALA A 1 85 ? 7.977 -4.912 -32.536 1.00 96.94 85 ALA A N 1
ATOM 619 C CA . ALA A 1 85 ? 7.495 -6.166 -31.966 1.00 96.94 85 ALA A CA 1
ATOM 620 C C . ALA A 1 85 ? 8.336 -6.583 -30.748 1.00 96.94 85 ALA A C 1
ATOM 622 O O . ALA A 1 85 ? 7.786 -6.945 -29.701 1.00 96.94 85 ALA A O 1
ATOM 623 N N . GLU A 1 86 ? 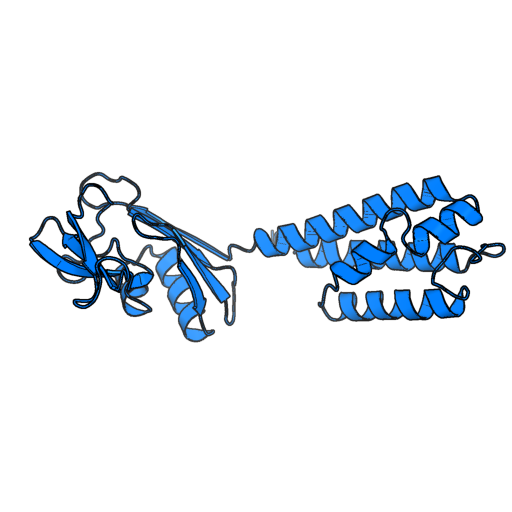9.658 -6.476 -30.871 1.00 97.50 86 GLU A N 1
ATOM 624 C CA . GLU A 1 86 ? 10.629 -6.712 -29.809 1.00 97.50 86 GLU A CA 1
ATOM 625 C C . GLU A 1 86 ? 10.453 -5.700 -28.674 1.00 97.50 86 GLU A C 1
ATOM 627 O O . GLU A 1 86 ? 10.458 -6.086 -27.502 1.00 97.50 86 GLU A O 1
ATOM 632 N N . PHE A 1 87 ? 10.226 -4.422 -29.001 1.00 98.00 87 PHE A N 1
ATOM 633 C CA . PHE A 1 87 ? 9.909 -3.403 -28.003 1.00 98.00 87 PHE A CA 1
ATOM 634 C C . PHE A 1 87 ? 8.638 -3.750 -27.232 1.00 98.00 87 PHE A C 1
ATOM 636 O O . PHE A 1 87 ? 8.639 -3.705 -26.006 1.00 98.00 87 PHE A O 1
ATOM 643 N N . ALA A 1 88 ? 7.562 -4.145 -27.916 1.00 97.50 88 ALA A N 1
ATOM 644 C CA . ALA A 1 88 ? 6.303 -4.475 -27.259 1.00 97.50 88 ALA A CA 1
ATOM 645 C C . ALA A 1 88 ? 6.451 -5.660 -26.288 1.00 97.50 88 ALA A C 1
ATOM 647 O O . ALA A 1 88 ? 5.823 -5.681 -25.227 1.00 97.50 88 ALA A O 1
ATOM 648 N N . GLU A 1 89 ? 7.270 -6.662 -26.621 1.00 97.62 89 GLU A N 1
ATOM 649 C CA . GLU A 1 89 ? 7.595 -7.751 -25.693 1.00 97.62 89 GLU A CA 1
ATOM 650 C C . GLU A 1 89 ? 8.409 -7.264 -24.492 1.00 97.62 89 GLU A C 1
ATOM 652 O O . GLU A 1 89 ? 8.102 -7.628 -23.350 1.00 97.62 89 GLU A O 1
ATOM 657 N N . LEU A 1 90 ? 9.398 -6.409 -24.742 1.00 97.69 90 LEU A N 1
ATOM 658 C CA . LEU A 1 90 ? 10.258 -5.856 -23.710 1.00 97.69 90 LEU A CA 1
ATOM 659 C C . LEU A 1 90 ? 9.508 -4.925 -22.749 1.00 97.69 90 LEU A C 1
ATOM 661 O O . LEU A 1 90 ? 9.670 -5.049 -21.537 1.00 97.69 90 LEU A O 1
ATOM 665 N N . ALA A 1 91 ? 8.635 -4.060 -23.266 1.00 97.56 91 ALA A N 1
ATOM 666 C CA . ALA A 1 91 ? 7.761 -3.198 -22.479 1.00 97.56 91 ALA A CA 1
ATOM 667 C C . ALA A 1 91 ? 6.844 -4.035 -21.579 1.00 97.56 91 ALA A C 1
ATOM 669 O O . ALA A 1 91 ? 6.810 -3.820 -20.370 1.00 97.56 91 ALA A O 1
ATOM 670 N N . ARG A 1 92 ? 6.216 -5.094 -22.117 1.00 97.25 92 ARG A N 1
ATOM 671 C CA . ARG A 1 92 ? 5.431 -6.040 -21.303 1.00 97.25 92 ARG A CA 1
ATOM 672 C C . ARG A 1 92 ? 6.273 -6.725 -20.224 1.00 97.25 92 ARG A C 1
ATOM 674 O O . ARG A 1 92 ? 5.748 -7.054 -19.162 1.00 97.25 92 ARG A O 1
ATOM 681 N N . HIS A 1 93 ? 7.547 -7.014 -20.487 1.00 96.81 93 HIS A N 1
ATOM 682 C CA . HIS A 1 93 ? 8.448 -7.565 -19.474 1.00 96.81 93 HIS A CA 1
ATOM 683 C C . HIS A 1 93 ? 8.721 -6.537 -18.366 1.00 96.81 93 HIS A C 1
ATOM 685 O O . HIS A 1 93 ? 8.521 -6.857 -17.194 1.00 96.81 93 HIS A O 1
ATOM 691 N N . GLY A 1 94 ? 9.077 -5.301 -18.723 1.00 95.94 94 GLY A N 1
ATOM 692 C CA . GLY A 1 94 ? 9.275 -4.207 -17.769 1.00 95.94 94 GLY A CA 1
ATOM 693 C C . GLY A 1 94 ? 8.032 -3.926 -16.916 1.00 95.94 94 GLY A C 1
ATOM 694 O O . GLY A 1 94 ? 8.131 -3.843 -15.694 1.00 95.94 94 GLY A O 1
ATOM 695 N N . GLU A 1 95 ? 6.848 -3.875 -17.530 1.00 95.06 95 GLU A N 1
ATOM 696 C CA . GLU A 1 95 ? 5.564 -3.702 -16.838 1.00 95.06 95 GLU A CA 1
ATOM 697 C C . GLU A 1 95 ? 5.285 -4.828 -15.837 1.00 95.06 95 GLU A C 1
ATOM 699 O O . GLU A 1 95 ? 4.910 -4.560 -14.695 1.00 95.06 95 GLU A O 1
ATOM 704 N N . ARG A 1 96 ? 5.501 -6.095 -16.226 1.00 94.69 96 ARG A N 1
ATOM 705 C CA . ARG A 1 96 ? 5.350 -7.234 -15.306 1.00 94.69 96 ARG A CA 1
ATOM 706 C C . ARG A 1 96 ? 6.326 -7.151 -14.136 1.00 94.69 96 ARG A C 1
ATOM 708 O O . ARG A 1 96 ? 5.928 -7.443 -13.011 1.00 94.69 96 ARG A O 1
ATOM 715 N N . ALA A 1 97 ? 7.569 -6.746 -14.385 1.00 95.44 97 ALA A N 1
ATOM 716 C CA . ALA A 1 97 ? 8.573 -6.586 -13.340 1.00 95.44 97 ALA A CA 1
ATOM 717 C C . ALA A 1 97 ? 8.191 -5.464 -12.357 1.00 95.44 97 ALA A C 1
ATOM 719 O O . ALA A 1 97 ? 8.205 -5.679 -11.145 1.00 95.44 97 ALA A O 1
ATOM 720 N N . LEU A 1 98 ? 7.747 -4.305 -12.859 1.00 92.62 98 LEU A N 1
ATOM 721 C CA . LEU A 1 98 ? 7.219 -3.211 -12.034 1.00 92.62 98 LEU A CA 1
ATOM 722 C C . LEU A 1 98 ? 5.992 -3.642 -11.224 1.00 92.62 98 LEU A C 1
ATOM 724 O O . LEU A 1 98 ? 5.920 -3.367 -10.028 1.00 92.62 98 LEU A O 1
ATOM 728 N N . ALA A 1 99 ? 5.054 -4.361 -11.842 1.00 90.00 99 ALA A N 1
ATOM 729 C CA . ALA A 1 99 ? 3.883 -4.889 -11.154 1.00 90.00 99 ALA A CA 1
ATOM 730 C C . ALA A 1 99 ? 4.266 -5.903 -10.067 1.00 90.00 99 ALA A C 1
ATOM 732 O O . ALA A 1 99 ? 3.666 -5.889 -9.000 1.00 90.00 99 ALA A O 1
ATOM 733 N N . ALA A 1 100 ? 5.274 -6.752 -10.292 1.00 86.31 100 ALA A N 1
ATOM 734 C CA . ALA A 1 100 ? 5.776 -7.685 -9.284 1.00 86.31 100 ALA A CA 1
ATOM 735 C C . ALA A 1 100 ? 6.459 -6.962 -8.113 1.00 86.31 100 ALA A C 1
ATOM 737 O O . ALA A 1 100 ? 6.247 -7.340 -6.961 1.00 86.31 100 ALA A O 1
ATOM 738 N N . ILE A 1 101 ? 7.229 -5.904 -8.388 1.00 87.06 101 ILE A N 1
ATOM 739 C CA . ILE A 1 101 ? 7.839 -5.041 -7.367 1.00 87.06 101 ILE A CA 1
ATOM 740 C C . ILE A 1 101 ? 6.753 -4.353 -6.535 1.00 87.06 101 ILE A C 1
ATOM 742 O O . ILE A 1 101 ? 6.788 -4.433 -5.308 1.00 87.06 101 ILE A O 1
ATOM 746 N N . GLU A 1 102 ? 5.777 -3.712 -7.180 1.00 83.62 102 GLU A N 1
ATOM 747 C CA . GLU A 1 102 ? 4.688 -3.021 -6.485 1.00 83.62 102 GLU A CA 1
ATOM 748 C C . GLU A 1 102 ? 3.797 -4.018 -5.744 1.00 83.62 102 GLU A C 1
ATOM 750 O O . GLU A 1 102 ? 3.464 -3.804 -4.586 1.00 83.62 102 GLU A O 1
ATOM 755 N N . HIS A 1 103 ? 3.489 -5.170 -6.338 1.00 77.94 103 HIS A N 1
ATOM 756 C CA . HIS A 1 103 ? 2.774 -6.242 -5.656 1.00 77.94 103 HIS A CA 1
ATOM 757 C C . HIS A 1 103 ? 3.561 -6.754 -4.452 1.00 77.94 103 HIS A C 1
ATOM 759 O O . HIS A 1 103 ? 2.965 -6.980 -3.409 1.00 77.94 103 HIS A O 1
ATOM 765 N N . ALA A 1 104 ? 4.882 -6.919 -4.536 1.00 75.19 104 ALA A N 1
ATOM 766 C CA . ALA A 1 104 ? 5.703 -7.287 -3.386 1.00 75.19 104 ALA A CA 1
ATOM 767 C C . ALA A 1 104 ? 5.746 -6.174 -2.327 1.00 75.19 104 ALA A C 1
ATOM 769 O O . ALA A 1 104 ? 5.828 -6.476 -1.140 1.00 75.19 104 ALA A O 1
ATOM 770 N N . ARG A 1 105 ? 5.662 -4.902 -2.729 1.00 70.69 105 ARG A N 1
ATOM 771 C CA . ARG A 1 105 ? 5.584 -3.745 -1.828 1.00 70.69 105 ARG A CA 1
ATOM 772 C C . ARG A 1 105 ? 4.228 -3.650 -1.124 1.00 70.69 105 ARG A C 1
ATOM 774 O O . ARG A 1 105 ? 4.191 -3.421 0.077 1.00 70.69 105 ARG A O 1
ATOM 781 N N . VAL A 1 106 ? 3.134 -3.868 -1.846 1.00 61.44 106 VAL A N 1
ATOM 782 C CA . VAL A 1 106 ? 1.753 -3.822 -1.338 1.00 61.44 106 VAL A CA 1
ATOM 783 C C . VAL A 1 106 ? 1.404 -5.093 -0.560 1.00 61.44 106 VAL A C 1
ATOM 785 O O . VAL A 1 106 ? 0.781 -5.028 0.493 1.00 61.44 106 VAL A O 1
ATOM 788 N N . SER A 1 107 ? 1.866 -6.257 -1.019 1.00 60.62 107 SER A N 1
ATOM 789 C CA . SER A 1 107 ? 1.668 -7.554 -0.349 1.00 60.62 107 SER A CA 1
ATOM 790 C C . SER A 1 107 ? 2.602 -7.763 0.840 1.00 60.62 107 SER A C 1
ATOM 792 O O . SER A 1 107 ? 2.530 -8.794 1.506 1.00 60.62 107 SER A O 1
ATOM 794 N N . ARG A 1 108 ? 3.455 -6.783 1.154 1.00 59.75 108 ARG A N 1
ATOM 795 C CA . ARG A 1 108 ? 4.215 -6.718 2.406 1.00 59.75 108 ARG A CA 1
ATOM 796 C C . ARG A 1 108 ? 3.344 -6.256 3.568 1.00 59.75 108 ARG A C 1
ATOM 798 O O . ARG A 1 108 ? 3.834 -5.574 4.454 1.00 59.75 108 ARG A O 1
ATOM 805 N N . VAL A 1 109 ? 2.087 -6.690 3.652 1.00 59.31 109 VAL A N 1
ATOM 806 C CA . VAL A 1 109 ? 1.423 -6.728 4.956 1.00 59.31 109 VAL A CA 1
ATOM 807 C C . VAL A 1 109 ? 2.228 -7.697 5.816 1.00 59.31 109 VAL A C 1
ATOM 809 O O . VAL A 1 109 ? 2.063 -8.914 5.762 1.00 59.31 109 VAL A O 1
ATOM 812 N N . ALA A 1 110 ? 3.175 -7.155 6.574 1.00 68.25 110 ALA A N 1
ATOM 813 C CA . ALA A 1 110 ? 4.033 -7.930 7.446 1.00 68.25 110 ALA A CA 1
ATOM 814 C C . ALA A 1 110 ? 3.187 -8.626 8.506 1.00 68.25 110 ALA A C 1
ATOM 816 O O . ALA A 1 110 ? 3.467 -9.766 8.882 1.00 68.25 110 ALA A O 1
ATOM 817 N N . ARG A 1 111 ? 2.136 -7.935 8.967 1.00 82.56 111 ARG A N 1
ATOM 818 C CA . ARG A 1 111 ? 1.098 -8.466 9.846 1.00 82.56 111 ARG A CA 1
ATOM 819 C C . ARG A 1 111 ? -0.238 -7.776 9.582 1.00 82.56 111 ARG A C 1
ATOM 821 O O . ARG A 1 111 ? -0.295 -6.555 9.475 1.00 82.56 111 ARG A O 1
ATOM 828 N N . HIS A 1 112 ? -1.297 -8.579 9.558 1.00 91.75 112 HIS A N 1
ATOM 829 C CA . HIS A 1 112 ? -2.696 -8.158 9.622 1.00 91.75 112 HIS A CA 1
ATOM 830 C C . HIS A 1 112 ? -3.352 -8.869 10.799 1.00 91.75 112 HIS A C 1
ATOM 832 O O . HIS A 1 112 ? -3.131 -10.068 10.991 1.00 91.75 112 HIS A O 1
ATOM 838 N N . ALA A 1 113 ? -4.156 -8.148 11.575 1.00 95.38 113 ALA A N 1
ATOM 839 C CA . ALA A 1 113 ? -5.038 -8.756 12.557 1.00 95.38 113 ALA A CA 1
ATOM 840 C C . ALA A 1 113 ? -6.442 -8.162 12.485 1.00 95.38 113 ALA A C 1
ATOM 842 O O . ALA A 1 113 ? -6.619 -6.948 12.385 1.00 95.38 113 ALA A O 1
ATOM 843 N N . ARG A 1 114 ? -7.427 -9.055 12.611 1.00 97.25 114 ARG A N 1
ATOM 844 C CA . ARG A 1 114 ? -8.830 -8.720 12.837 1.00 97.25 114 ARG A CA 1
ATOM 845 C C . ARG A 1 114 ? -9.184 -8.925 14.304 1.00 97.25 114 ARG A C 1
ATOM 847 O O . ARG A 1 114 ? -9.025 -10.031 14.835 1.00 97.25 114 ARG A O 1
ATOM 854 N N . PHE A 1 115 ? -9.728 -7.887 14.919 1.00 98.00 115 PHE A N 1
ATOM 855 C CA . PHE A 1 115 ? -10.241 -7.892 16.282 1.00 98.00 115 PHE A CA 1
ATOM 856 C C . PHE A 1 115 ? -11.745 -8.144 16.265 1.00 98.00 115 PHE A C 1
ATOM 858 O O . PHE A 1 115 ? -12.467 -7.628 15.406 1.00 98.00 115 PHE A O 1
ATOM 865 N N . LEU A 1 116 ? -12.217 -8.984 17.183 1.00 98.38 116 LEU A N 1
ATOM 866 C CA . LEU A 1 116 ? -13.605 -9.438 17.230 1.00 98.38 116 LEU A CA 1
ATOM 867 C C . LEU A 1 116 ? -14.287 -8.889 18.472 1.00 98.38 116 LEU A C 1
ATOM 869 O O . LEU A 1 116 ? -13.685 -8.794 19.535 1.00 98.38 116 LEU A O 1
ATOM 873 N N . CYS A 1 117 ? -15.564 -8.559 18.342 1.00 98.56 117 CYS A N 1
ATOM 874 C CA . CYS A 1 117 ? -16.367 -8.112 19.462 1.00 98.56 117 CYS A CA 1
ATOM 875 C C . CYS A 1 117 ? -16.550 -9.235 20.486 1.00 98.56 117 CYS A C 1
ATOM 877 O O . CYS A 1 117 ? -17.038 -10.311 20.141 1.00 98.56 117 CYS A O 1
ATOM 879 N N . SER A 1 118 ? -16.281 -8.945 21.756 1.00 98.38 118 SER A N 1
ATOM 880 C CA . SER A 1 118 ? -16.462 -9.889 22.861 1.00 98.38 118 SER A CA 1
ATOM 881 C C . SER A 1 118 ? -17.921 -10.296 23.105 1.00 98.38 118 SER A C 1
ATOM 883 O O . SER A 1 118 ? -18.162 -11.312 23.747 1.00 98.38 118 SER A O 1
ATOM 885 N N . LEU A 1 119 ? -18.900 -9.527 22.608 1.00 98.00 119 LEU A N 1
ATOM 886 C CA . LEU A 1 119 ? -20.327 -9.816 22.803 1.00 98.00 119 LEU A CA 1
ATOM 887 C C . LEU A 1 119 ? -20.940 -10.669 21.690 1.00 98.00 119 LEU A C 1
ATOM 889 O O . LEU A 1 119 ? -21.739 -11.553 21.976 1.00 98.00 119 LEU A O 1
ATOM 893 N N . CYS A 1 120 ? -20.603 -10.405 20.424 1.00 98.06 120 CYS A N 1
ATOM 894 C CA . CYS A 1 120 ? -21.242 -11.079 19.283 1.00 98.06 120 CYS A CA 1
ATOM 895 C C . CYS A 1 120 ? -20.275 -11.735 18.295 1.00 98.06 120 CYS A C 1
ATOM 897 O O . CYS A 1 120 ? -20.725 -12.319 17.314 1.00 98.06 120 CYS A O 1
ATOM 899 N N . GLY A 1 121 ? -18.960 -11.608 18.489 1.00 97.75 121 GLY A N 1
ATOM 900 C CA . GLY A 1 121 ? -17.949 -12.154 17.581 1.00 97.75 121 GLY A CA 1
ATOM 901 C C . GLY A 1 121 ? -17.829 -11.438 16.229 1.00 97.75 121 GLY A C 1
ATOM 902 O O . GLY A 1 121 ? -16.972 -11.806 15.432 1.00 97.75 121 GLY A O 1
ATOM 903 N N . ALA A 1 122 ? -18.645 -10.413 15.954 1.00 97.62 122 ALA A N 1
ATOM 904 C CA . ALA A 1 122 ? -18.527 -9.611 14.736 1.00 97.62 122 ALA A CA 1
ATOM 905 C C . ALA A 1 122 ? -17.206 -8.825 14.703 1.00 97.62 122 ALA A C 1
ATOM 907 O O . ALA A 1 122 ? -16.641 -8.507 15.751 1.00 97.62 122 ALA A O 1
ATOM 908 N N . ALA A 1 123 ? -16.739 -8.466 13.505 1.00 97.38 123 ALA A N 1
ATOM 909 C CA . ALA A 1 123 ? -15.537 -7.652 13.344 1.00 97.38 123 ALA A CA 1
ATOM 910 C C . ALA A 1 123 ? -15.684 -6.303 14.070 1.00 97.38 123 ALA A C 1
ATOM 912 O O . ALA A 1 123 ? -16.663 -5.577 13.877 1.00 97.38 123 ALA A O 1
ATOM 913 N N . ALA A 1 124 ? -14.713 -5.991 14.923 1.00 97.81 124 ALA A N 1
ATOM 914 C CA . ALA A 1 124 ? -14.633 -4.739 15.664 1.00 97.81 124 ALA A CA 1
ATOM 915 C C . ALA A 1 124 ? -13.629 -3.766 15.024 1.00 97.81 124 ALA A C 1
ATOM 917 O O . ALA A 1 124 ? -13.872 -2.558 15.002 1.00 97.81 124 ALA A O 1
ATOM 918 N N . GLY A 1 125 ? -12.564 -4.306 14.428 1.00 97.00 125 GLY A N 1
ATOM 919 C CA . GLY A 1 125 ? -11.637 -3.574 13.578 1.00 97.00 125 GLY A CA 1
ATOM 920 C C . GLY A 1 125 ? -10.553 -4.461 12.978 1.00 97.00 125 GLY A C 1
ATOM 921 O O . GLY A 1 125 ? -10.392 -5.623 13.356 1.00 97.00 125 GLY A O 1
ATOM 922 N N . ASP A 1 126 ? -9.824 -3.893 12.031 1.00 96.62 126 ASP A N 1
ATOM 923 C CA . ASP A 1 126 ? -8.739 -4.508 11.281 1.00 96.62 126 ASP A CA 1
ATOM 924 C C . ASP A 1 126 ? -7.527 -3.566 11.298 1.00 96.62 126 ASP A C 1
ATOM 926 O O . ASP A 1 126 ? -7.677 -2.354 11.131 1.00 96.62 126 ASP A O 1
ATOM 930 N N . ILE A 1 127 ? -6.328 -4.113 11.501 1.00 96.69 127 ILE A N 1
ATOM 931 C CA . ILE A 1 127 ? -5.072 -3.352 11.425 1.00 96.69 127 ILE A CA 1
ATOM 932 C C . ILE A 1 127 ? -4.053 -4.106 10.596 1.00 96.69 127 ILE A C 1
ATOM 934 O O . ILE A 1 127 ? -3.823 -5.296 10.816 1.00 96.69 127 ILE A O 1
ATOM 938 N N . GLU A 1 128 ? -3.389 -3.371 9.718 1.00 94.06 128 GLU A N 1
ATOM 939 C CA . GLU A 1 128 ? -2.296 -3.828 8.877 1.00 94.06 128 GLU A CA 1
ATOM 940 C C . GLU A 1 128 ? -1.048 -2.984 9.139 1.00 94.06 128 GLU A C 1
ATOM 942 O O . GLU A 1 128 ? -1.137 -1.775 9.363 1.00 94.06 128 GLU A O 1
ATOM 947 N N . ILE A 1 129 ? 0.122 -3.619 9.102 1.00 92.19 129 ILE A N 1
ATOM 948 C CA . ILE A 1 129 ? 1.417 -2.933 9.082 1.00 92.19 129 ILE A CA 1
ATOM 949 C C . ILE A 1 129 ? 2.274 -3.467 7.937 1.00 92.19 129 ILE A C 1
ATOM 951 O O . ILE A 1 129 ? 2.388 -4.682 7.756 1.00 92.19 129 ILE A O 1
ATOM 955 N N . ASP A 1 130 ? 2.889 -2.557 7.184 1.00 86.69 130 ASP A N 1
ATOM 956 C CA . ASP A 1 130 ? 3.600 -2.852 5.931 1.00 86.69 130 ASP A CA 1
ATOM 957 C C . ASP A 1 130 ? 5.082 -3.254 6.097 1.00 86.69 130 ASP A C 1
ATOM 959 O O . ASP A 1 130 ? 5.819 -3.404 5.120 1.00 86.69 130 ASP A O 1
ATOM 963 N N . THR A 1 131 ? 5.548 -3.416 7.340 1.00 79.62 131 THR A N 1
ATOM 964 C CA . THR A 1 131 ? 6.967 -3.649 7.623 1.00 79.62 131 THR A CA 1
ATOM 965 C C . THR A 1 131 ? 7.217 -4.792 8.597 1.00 79.62 131 THR A C 1
ATOM 967 O O . THR A 1 131 ? 6.552 -4.900 9.630 1.00 79.62 131 THR A O 1
ATOM 970 N N . VAL A 1 132 ? 8.217 -5.627 8.296 1.00 73.62 132 VAL A N 1
ATOM 971 C CA . VAL A 1 132 ? 8.698 -6.718 9.165 1.00 73.62 132 VAL A CA 1
ATOM 972 C C . VAL A 1 132 ? 9.744 -6.241 10.182 1.00 73.62 132 VAL A C 1
ATOM 974 O O . VAL A 1 132 ? 9.842 -6.813 11.268 1.00 73.62 132 VAL A O 1
ATOM 977 N N . GLU A 1 133 ? 10.471 -5.164 9.875 1.00 74.69 133 GLU A N 1
ATOM 978 C CA . GLU A 1 133 ? 11.533 -4.576 10.700 1.00 74.69 133 GLU A CA 1
ATOM 979 C C . GLU A 1 133 ? 11.640 -3.063 10.443 1.00 74.69 133 GLU A C 1
ATOM 981 O O . GLU A 1 133 ? 11.319 -2.587 9.362 1.00 74.69 133 GLU A O 1
ATOM 986 N N . GLY A 1 134 ? 12.090 -2.283 11.429 1.00 82.94 134 GLY A N 1
ATOM 987 C CA . GLY A 1 134 ? 12.196 -0.832 11.265 1.00 82.94 134 GLY A CA 1
ATOM 988 C C . GLY A 1 134 ? 10.837 -0.112 11.326 1.00 82.94 134 GLY A C 1
ATOM 989 O O . GLY A 1 134 ? 9.861 -0.694 11.823 1.00 82.94 134 GLY A O 1
ATOM 990 N N . PRO A 1 135 ? 10.782 1.173 10.919 1.00 86.12 135 PRO A N 1
ATOM 991 C CA . PRO A 1 135 ? 9.542 1.946 10.861 1.00 86.12 135 PRO A CA 1
ATOM 992 C C . PRO A 1 135 ? 8.602 1.403 9.778 1.00 86.12 135 PRO A C 1
ATOM 994 O O . PRO A 1 135 ? 9.059 0.761 8.833 1.00 86.12 135 PRO A O 1
ATOM 997 N N . GLY A 1 136 ? 7.298 1.644 9.918 1.00 88.00 136 GLY A N 1
ATOM 998 C CA . GLY A 1 136 ? 6.304 1.150 8.963 1.00 88.00 136 GLY A CA 1
ATOM 999 C C . GLY A 1 136 ? 5.007 1.937 8.960 1.00 88.00 136 GLY A C 1
ATOM 1000 O O . GLY A 1 136 ? 4.626 2.550 9.963 1.00 88.00 136 GLY A O 1
ATOM 1001 N N . THR A 1 137 ? 4.327 1.884 7.824 1.00 92.25 137 THR A N 1
ATOM 1002 C CA . THR A 1 137 ? 2.987 2.426 7.650 1.00 92.25 137 THR A CA 1
ATOM 1003 C C . THR A 1 137 ? 1.987 1.470 8.275 1.00 92.25 137 THR A C 1
ATOM 1005 O O . THR A 1 137 ? 1.960 0.274 7.978 1.00 92.25 137 THR A O 1
ATOM 1008 N N . VAL A 1 138 ? 1.135 2.019 9.128 1.00 94.31 138 VAL A N 1
ATOM 1009 C CA . VAL A 1 138 ? 0.009 1.324 9.734 1.00 94.31 138 VAL A CA 1
ATOM 1010 C C . VAL A 1 138 ? -1.263 1.805 9.072 1.00 94.31 138 VAL A C 1
ATOM 1012 O O . VAL A 1 138 ? -1.468 3.011 8.918 1.00 94.31 138 VAL A O 1
ATOM 1015 N N . VAL A 1 139 ? -2.123 0.864 8.706 1.00 94.19 139 VAL A N 1
ATOM 1016 C CA . VAL A 1 139 ? -3.472 1.142 8.223 1.00 94.19 139 VAL A CA 1
ATOM 1017 C C . VAL A 1 139 ? -4.457 0.478 9.168 1.00 94.19 139 VAL A C 1
ATOM 1019 O O . VAL A 1 139 ? -4.378 -0.721 9.424 1.00 94.19 139 VAL A O 1
ATOM 1022 N N . ARG A 1 140 ? -5.387 1.266 9.698 1.00 95.50 140 ARG A N 1
ATOM 1023 C CA . ARG A 1 140 ? -6.463 0.802 10.569 1.00 95.50 140 ARG A CA 1
ATOM 1024 C C . ARG A 1 140 ? -7.799 1.018 9.877 1.00 95.50 140 ARG A C 1
ATOM 1026 O O . ARG A 1 140 ? -8.124 2.140 9.495 1.00 95.50 140 ARG A O 1
ATOM 1033 N N . HIS A 1 141 ? -8.594 -0.042 9.791 1.00 95.56 141 HIS A N 1
ATOM 1034 C CA . HIS A 1 141 ? -9.985 -0.013 9.356 1.00 95.56 141 HIS A CA 1
ATOM 1035 C C . HIS A 1 141 ? -10.890 -0.333 10.547 1.00 95.56 141 HIS A C 1
ATOM 1037 O O . HIS A 1 141 ? -10.703 -1.328 11.243 1.00 95.56 141 HIS A O 1
ATOM 1043 N N . SER A 1 142 ? -11.876 0.517 10.814 1.00 94.94 142 SER A N 1
ATOM 1044 C CA . SER A 1 142 ? -12.823 0.308 11.908 1.00 94.94 142 SER A CA 1
ATOM 1045 C C . SER A 1 142 ? -14.175 0.925 11.567 1.00 94.94 142 SER A C 1
ATOM 1047 O O . SER A 1 142 ? -14.449 1.273 10.422 1.00 94.94 142 SER A O 1
ATOM 1049 N N . PHE A 1 143 ? -15.034 1.041 12.574 1.00 94.06 143 PHE A N 1
ATOM 1050 C CA . PHE A 1 143 ? -16.301 1.746 12.465 1.00 94.06 143 PHE A CA 1
ATOM 1051 C C . PHE A 1 143 ? -16.187 3.272 12.587 1.00 94.06 143 PHE A C 1
ATOM 1053 O O . PHE A 1 143 ? -17.205 3.953 12.469 1.00 94.06 143 PHE A O 1
ATOM 1060 N N . THR A 1 144 ? -14.992 3.807 12.846 1.00 91.94 144 THR A N 1
ATOM 1061 C CA . THR A 1 144 ? -14.680 5.228 12.620 1.00 91.94 144 THR A CA 1
ATOM 1062 C C . THR A 1 144 ? -13.987 5.382 11.255 1.00 91.94 144 THR A C 1
ATOM 1064 O O . THR A 1 144 ? -13.993 4.438 10.458 1.00 91.94 144 THR A O 1
ATOM 1067 N N . ARG A 1 145 ? -13.415 6.544 10.924 1.00 90.38 145 ARG A N 1
ATOM 1068 C CA . ARG A 1 145 ? -12.701 6.709 9.654 1.00 90.38 145 ARG A CA 1
ATOM 1069 C C . ARG A 1 145 ? -11.435 5.838 9.600 1.00 90.38 145 ARG A C 1
ATOM 1071 O O . ARG A 1 145 ? -10.807 5.580 10.634 1.00 90.38 145 ARG A O 1
ATOM 1078 N N . PRO A 1 146 ? -11.038 5.368 8.400 1.00 92.25 146 PRO A N 1
ATOM 1079 C CA . PRO A 1 146 ? -9.744 4.729 8.218 1.00 92.25 146 PRO A CA 1
ATOM 1080 C C . PRO A 1 146 ? -8.614 5.669 8.636 1.00 92.25 146 PRO A C 1
ATOM 1082 O O . PRO A 1 146 ? -8.595 6.828 8.226 1.00 92.25 146 PRO A O 1
ATOM 1085 N N . VAL A 1 147 ? -7.654 5.152 9.398 1.00 93.00 147 VAL A N 1
ATOM 1086 C CA . VAL A 1 147 ? -6.449 5.897 9.780 1.00 93.00 147 VAL A CA 1
ATOM 1087 C C . VAL A 1 147 ? -5.239 5.277 9.112 1.00 93.00 147 VAL A C 1
ATOM 1089 O O . VAL A 1 147 ? -5.075 4.055 9.100 1.00 93.00 147 VAL A O 1
ATOM 1092 N N . ARG A 1 148 ? -4.386 6.142 8.565 1.00 93.62 148 ARG A N 1
ATOM 1093 C CA . ARG A 1 148 ? -3.065 5.789 8.060 1.00 93.62 148 ARG A CA 1
ATOM 1094 C C . ARG A 1 148 ? -2.032 6.639 8.780 1.00 93.62 148 ARG A C 1
ATOM 1096 O O . ARG A 1 148 ? -2.088 7.860 8.695 1.00 93.62 148 ARG A O 1
ATOM 1103 N N . LEU A 1 149 ? -1.083 5.994 9.445 1.00 92.88 149 LEU A N 1
ATOM 1104 C CA . LEU A 1 149 ? -0.005 6.684 10.149 1.00 92.88 149 LEU A CA 1
ATOM 1105 C C . LEU A 1 149 ? 1.322 5.951 9.985 1.00 92.88 149 LEU A C 1
ATOM 1107 O O . LEU A 1 149 ? 1.359 4.766 9.662 1.00 92.88 149 LEU A O 1
ATOM 1111 N N . MET A 1 150 ? 2.417 6.668 10.208 1.00 92.25 150 MET A N 1
ATOM 1112 C CA . MET A 1 150 ? 3.762 6.105 10.220 1.00 92.25 150 MET A CA 1
ATOM 1113 C C . MET A 1 150 ? 4.174 5.839 11.668 1.00 92.25 150 MET A C 1
ATOM 1115 O O . MET A 1 150 ? 4.180 6.761 12.482 1.00 92.25 150 MET A O 1
ATOM 1119 N N . LEU A 1 151 ? 4.555 4.603 11.992 1.00 93.31 151 LEU A N 1
ATOM 1120 C CA . LEU A 1 151 ? 5.159 4.278 13.284 1.00 93.31 151 LEU A CA 1
ATOM 1121 C C . LEU A 1 151 ? 6.677 4.191 13.163 1.00 93.31 151 LEU A C 1
ATOM 1123 O O . LEU A 1 151 ? 7.211 3.499 12.297 1.00 93.31 151 LEU A O 1
ATOM 1127 N N . ALA A 1 152 ? 7.380 4.823 14.103 1.00 91.88 152 ALA A N 1
ATOM 1128 C CA . ALA A 1 152 ? 8.812 4.616 14.286 1.00 91.88 152 ALA A CA 1
ATOM 1129 C C . ALA A 1 152 ? 9.124 3.154 14.663 1.00 91.88 152 ALA A C 1
ATOM 1131 O O . ALA A 1 152 ? 8.279 2.445 15.216 1.00 91.88 152 ALA A O 1
ATOM 1132 N N . ALA A 1 153 ? 10.365 2.717 14.426 1.00 85.25 153 ALA A N 1
ATOM 1133 C CA . ALA A 1 153 ? 10.767 1.313 14.554 1.00 85.25 153 ALA A CA 1
ATOM 1134 C C . ALA A 1 153 ? 10.376 0.621 15.881 1.00 85.25 153 ALA A C 1
ATOM 1136 O O . ALA A 1 153 ? 9.834 -0.487 15.818 1.00 85.25 153 ALA A O 1
ATOM 1137 N N . PRO A 1 154 ? 10.556 1.234 17.073 1.00 89.81 154 PRO A N 1
ATOM 1138 C CA . PRO A 1 154 ? 10.133 0.601 18.323 1.00 89.81 154 PRO A CA 1
ATOM 1139 C C . PRO A 1 154 ? 8.612 0.399 18.404 1.00 89.81 154 PRO A C 1
ATOM 1141 O O . PRO A 1 154 ? 8.147 -0.644 18.863 1.00 89.81 154 PRO A O 1
ATOM 1144 N N . GLY A 1 155 ? 7.832 1.377 17.928 1.00 94.69 155 GLY A N 1
ATOM 1145 C CA . GLY A 1 155 ? 6.369 1.310 17.892 1.00 94.69 155 GLY A CA 1
ATOM 1146 C C . GLY A 1 155 ? 5.869 0.266 16.897 1.00 94.69 155 GLY A C 1
ATOM 1147 O O . GLY A 1 155 ? 5.022 -0.552 17.243 1.00 94.69 155 GLY A O 1
ATOM 1148 N N . ALA A 1 156 ? 6.462 0.224 15.703 1.00 93.19 156 ALA A N 1
ATOM 1149 C CA . ALA A 1 156 ? 6.166 -0.770 14.675 1.00 93.19 156 ALA A CA 1
ATOM 1150 C C . ALA A 1 156 ? 6.439 -2.206 15.165 1.00 93.19 156 ALA A C 1
ATOM 1152 O O . ALA A 1 156 ? 5.614 -3.099 14.971 1.00 93.19 156 ALA A O 1
ATOM 1153 N N . GLY A 1 157 ? 7.562 -2.425 15.862 1.00 90.50 157 GLY A N 1
ATOM 1154 C CA . GLY A 1 157 ? 7.887 -3.711 16.487 1.00 90.50 157 GLY A CA 1
ATOM 1155 C C . GLY A 1 157 ? 6.863 -4.142 17.533 1.00 90.50 157 GLY A C 1
ATOM 1156 O O . GLY A 1 157 ? 6.368 -5.266 17.480 1.00 90.50 157 GLY A O 1
ATOM 1157 N N . ARG A 1 158 ? 6.490 -3.232 18.442 1.00 95.44 158 ARG A N 1
ATOM 1158 C CA . ARG A 1 158 ? 5.454 -3.495 19.453 1.00 95.44 158 ARG A CA 1
ATOM 1159 C C . ARG A 1 158 ? 4.092 -3.785 18.825 1.00 95.44 158 ARG A C 1
ATOM 1161 O O . ARG A 1 158 ? 3.421 -4.712 19.271 1.00 95.44 158 ARG A O 1
ATOM 1168 N N . LEU A 1 159 ? 3.706 -3.037 17.787 1.00 96.75 159 LEU A N 1
ATOM 1169 C CA . LEU A 1 159 ? 2.447 -3.264 17.084 1.00 96.75 159 LEU A CA 1
ATOM 1170 C C . LEU A 1 159 ? 2.426 -4.655 16.452 1.00 96.75 159 LEU A C 1
ATOM 1172 O O . LEU A 1 159 ? 1.470 -5.389 16.658 1.00 96.75 159 LEU A O 1
ATOM 1176 N N . ARG A 1 160 ? 3.491 -5.067 15.752 1.00 93.44 160 ARG A N 1
ATOM 1177 C CA . ARG A 1 160 ? 3.572 -6.412 15.154 1.00 93.44 160 ARG A CA 1
ATOM 1178 C C . ARG A 1 160 ? 3.333 -7.530 16.165 1.00 93.44 160 ARG A C 1
ATOM 1180 O O . ARG A 1 160 ? 2.590 -8.459 15.854 1.00 93.44 160 ARG A O 1
ATOM 1187 N N . THR A 1 161 ? 3.953 -7.446 17.342 1.00 93.44 161 THR A N 1
ATOM 1188 C CA . THR A 1 161 ? 3.734 -8.421 18.421 1.00 93.44 161 THR A CA 1
ATOM 1189 C C . THR A 1 161 ? 2.272 -8.410 18.864 1.00 93.44 161 THR A C 1
ATOM 1191 O O . THR A 1 161 ? 1.630 -9.456 18.861 1.00 93.44 161 THR A O 1
ATOM 1194 N N . ALA A 1 162 ? 1.705 -7.226 19.121 1.00 96.88 162 ALA A N 1
ATOM 1195 C CA . ALA A 1 162 ? 0.307 -7.082 19.527 1.00 96.88 162 ALA A CA 1
ATOM 1196 C C . ALA A 1 162 ? -0.686 -7.626 18.485 1.00 96.88 162 ALA A C 1
ATOM 1198 O O . ALA A 1 162 ? -1.678 -8.250 18.852 1.00 96.88 162 ALA A O 1
ATOM 1199 N N . LEU A 1 163 ? -0.417 -7.438 17.188 1.00 95.88 163 LEU A N 1
ATOM 1200 C CA . LEU A 1 163 ? -1.230 -8.010 16.109 1.00 95.88 163 LEU A CA 1
ATOM 1201 C C . LEU A 1 163 ? -1.158 -9.545 16.095 1.00 95.88 163 LEU A C 1
ATOM 1203 O O . LEU A 1 163 ? -2.173 -10.196 15.857 1.00 95.88 163 LEU A O 1
ATOM 1207 N N . GLY A 1 164 ? 0.011 -10.129 16.378 1.00 91.19 164 GLY A N 1
ATOM 1208 C CA . GLY A 1 164 ? 0.176 -11.582 16.502 1.00 91.19 164 GLY A CA 1
ATOM 1209 C C . GLY A 1 164 ? -0.635 -12.173 17.657 1.00 91.19 164 GLY A C 1
ATOM 1210 O O . GLY A 1 164 ? -1.318 -13.181 17.475 1.00 91.19 164 GLY A O 1
ATOM 1211 N N . ASP A 1 165 ? -0.618 -11.497 18.804 1.00 94.50 165 ASP A N 1
ATOM 1212 C CA . ASP A 1 165 ? -1.292 -11.942 20.030 1.00 94.50 165 ASP A CA 1
ATOM 1213 C C . ASP A 1 165 ? -2.768 -11.513 20.103 1.00 94.50 165 ASP A C 1
ATOM 1215 O O . ASP A 1 165 ? -3.493 -11.923 21.009 1.00 94.50 165 ASP A O 1
ATOM 1219 N N . ARG A 1 166 ? -3.226 -10.692 19.147 1.00 96.31 166 ARG A N 1
ATOM 1220 C CA . ARG A 1 166 ? -4.529 -10.003 19.173 1.00 96.31 166 ARG A CA 1
ATOM 1221 C C . ARG A 1 166 ? -4.741 -9.210 20.467 1.00 96.31 166 ARG A C 1
ATOM 1223 O O . ARG A 1 166 ? -5.833 -9.184 21.030 1.00 96.31 166 ARG A O 1
ATOM 1230 N N . ASP A 1 167 ? -3.693 -8.527 20.916 1.00 98.06 167 ASP A N 1
ATOM 1231 C CA . ASP A 1 167 ? -3.700 -7.723 22.136 1.00 98.06 167 ASP A CA 1
ATOM 1232 C C . ASP A 1 167 ? -4.123 -6.272 21.861 1.00 98.06 167 ASP A C 1
ATOM 1234 O O . ASP A 1 167 ? -3.296 -5.372 21.679 1.00 98.06 167 ASP A O 1
ATOM 1238 N N . SER A 1 168 ? -5.434 -6.031 21.881 1.00 98.19 168 SER A N 1
ATOM 1239 C CA . SER A 1 168 ? -6.015 -4.691 21.744 1.00 98.19 168 SER A CA 1
ATOM 1240 C C . SER A 1 168 ? -5.543 -3.703 22.813 1.00 98.19 168 SER A C 1
ATOM 1242 O O . SER A 1 168 ? -5.512 -2.501 22.552 1.00 98.19 168 SER A O 1
ATOM 1244 N N . ALA A 1 169 ? -5.140 -4.174 24.000 1.00 98.25 169 ALA A N 1
ATOM 1245 C CA . ALA A 1 169 ? -4.649 -3.293 25.055 1.00 98.25 169 ALA A CA 1
ATOM 1246 C C . ALA A 1 169 ? -3.282 -2.708 24.688 1.00 98.25 169 ALA A C 1
ATOM 1248 O O . ALA A 1 169 ? -3.053 -1.513 24.885 1.00 98.25 169 ALA A O 1
ATOM 1249 N N . THR A 1 170 ? -2.392 -3.522 24.113 1.00 98.00 170 THR A N 1
ATOM 1250 C CA . THR A 1 170 ? -1.103 -3.032 23.612 1.00 98.00 170 THR A CA 1
ATOM 1251 C C . THR A 1 170 ? -1.277 -2.133 22.393 1.00 98.00 170 THR A C 1
ATOM 1253 O O . THR A 1 170 ? -0.593 -1.113 22.315 1.00 98.00 170 THR A O 1
ATOM 1256 N N . VAL A 1 171 ? -2.207 -2.448 21.480 1.00 98.06 171 VAL A N 1
ATOM 1257 C CA . VAL A 1 171 ? -2.526 -1.554 20.350 1.00 98.06 171 VAL A CA 1
ATOM 1258 C C . VAL A 1 171 ? -2.998 -0.190 20.862 1.00 98.06 171 VAL A C 1
ATOM 1260 O O . VAL A 1 171 ? -2.437 0.832 20.480 1.00 98.06 171 VAL A O 1
ATOM 1263 N N . PHE A 1 172 ? -3.959 -0.173 21.789 1.00 97.88 172 PHE A N 1
ATOM 1264 C CA . PHE A 1 172 ? -4.480 1.051 22.400 1.00 97.88 172 PHE A CA 1
ATOM 1265 C C . PHE A 1 172 ? -3.401 1.857 23.140 1.00 97.88 172 PHE A C 1
ATOM 1267 O O . PHE A 1 172 ? -3.412 3.083 23.112 1.00 97.88 172 PHE A O 1
ATOM 1274 N N . ALA A 1 173 ? -2.459 1.186 23.809 1.00 97.50 173 ALA A N 1
ATOM 1275 C CA . ALA A 1 173 ? -1.370 1.846 24.527 1.00 97.50 173 ALA A CA 1
ATOM 1276 C C . ALA A 1 173 ? -0.306 2.469 23.604 1.00 97.50 173 ALA A C 1
ATOM 1278 O O . ALA A 1 173 ? 0.476 3.297 24.071 1.00 97.50 173 ALA A O 1
ATOM 1279 N N . LEU A 1 174 ? -0.221 2.041 22.338 1.00 96.44 174 LEU A N 1
ATOM 1280 C CA . LEU A 1 174 ? 0.613 2.703 21.331 1.00 96.44 174 LEU A CA 1
ATOM 1281 C C . LEU A 1 174 ? -0.050 3.990 20.854 1.00 96.44 174 LEU A C 1
ATOM 1283 O O . LEU A 1 174 ? 0.602 5.028 20.818 1.00 96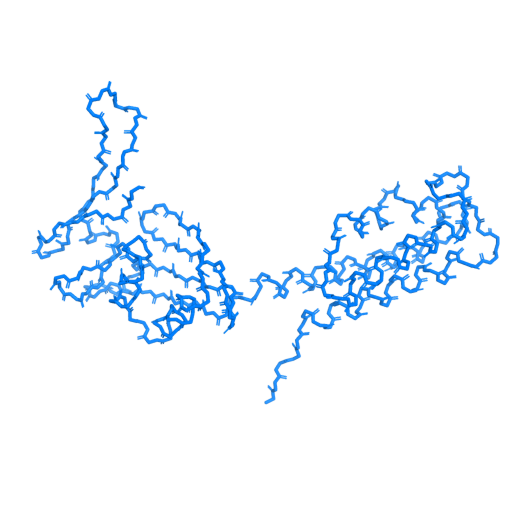.44 174 LEU A O 1
ATOM 1287 N N . ASP A 1 175 ? -1.330 3.889 20.508 1.00 95.62 175 ASP A N 1
ATOM 1288 C CA . ASP A 1 175 ? -2.162 5.006 20.091 1.00 95.62 175 ASP A CA 1
ATOM 1289 C C . ASP A 1 175 ? -3.648 4.633 20.296 1.00 95.62 175 ASP A C 1
ATOM 1291 O O . ASP A 1 175 ? -4.118 3.647 19.710 1.00 95.62 175 ASP A O 1
ATOM 1295 N N . PRO A 1 176 ? -4.415 5.385 21.110 1.00 95.56 176 PRO A N 1
ATOM 1296 C CA . PRO A 1 176 ? -5.836 5.130 21.337 1.00 95.56 176 PRO A CA 1
ATOM 1297 C C . PRO A 1 176 ? -6.700 5.106 20.070 1.00 95.56 176 PRO A C 1
ATOM 1299 O O . PRO A 1 176 ? -7.742 4.434 20.068 1.00 95.56 176 PRO A O 1
ATOM 1302 N N . GLU A 1 177 ? -6.289 5.811 19.012 1.00 94.75 177 GLU A N 1
ATOM 1303 C CA . GLU A 1 177 ? -6.981 5.829 17.724 1.00 94.75 177 GLU A CA 1
ATOM 1304 C C . GLU A 1 177 ? -6.727 4.570 16.904 1.00 94.75 177 GLU A C 1
ATOM 1306 O O . GLU A 1 177 ? -7.546 4.211 16.063 1.00 94.75 177 GLU A O 1
ATOM 1311 N N . LEU A 1 178 ? -5.639 3.836 17.143 1.00 96.62 178 LEU A N 1
ATOM 1312 C CA . LEU A 1 178 ? -5.417 2.564 16.454 1.00 96.62 178 LEU A CA 1
ATOM 1313 C C . LEU A 1 178 ? -6.370 1.464 16.929 1.00 96.62 178 LEU A C 1
ATOM 1315 O O . LEU A 1 178 ? -6.541 0.480 16.221 1.00 96.62 178 LEU A O 1
ATOM 1319 N N . ALA A 1 179 ? -7.019 1.619 18.084 1.00 97.75 179 ALA A N 1
ATOM 1320 C CA . ALA A 1 179 ? -7.947 0.628 18.623 1.00 97.75 179 ALA A CA 1
ATOM 1321 C C . ALA A 1 179 ? -9.235 1.267 19.168 1.00 97.75 179 ALA A C 1
ATOM 1323 O O . ALA A 1 179 ? -9.536 1.076 20.346 1.00 97.75 179 ALA A O 1
ATOM 1324 N N . PRO A 1 180 ? -10.043 1.996 18.368 1.00 97.81 180 PRO A N 1
ATOM 1325 C CA . PRO A 1 180 ? -11.297 2.613 18.834 1.00 97.81 180 PRO A CA 1
ATOM 1326 C C . PRO A 1 180 ? -12.285 1.585 19.409 1.00 97.81 180 PRO A C 1
ATOM 1328 O O . PRO A 1 180 ? -13.102 1.908 20.263 1.00 97.81 180 PRO A O 1
ATOM 1331 N N . TRP A 1 181 ? -12.209 0.326 18.975 1.00 98.19 181 TRP A N 1
ATOM 1332 C CA . TRP A 1 181 ? -13.082 -0.744 19.447 1.00 98.19 181 TRP A CA 1
ATOM 1333 C C . TRP A 1 181 ? -12.791 -1.186 20.882 1.00 98.19 181 TRP A C 1
ATOM 1335 O O . TRP A 1 181 ? -13.681 -1.747 21.526 1.00 98.19 181 TRP A O 1
ATOM 1345 N N . PHE A 1 182 ? -11.575 -0.953 21.380 1.00 98.56 182 PHE A N 1
ATOM 1346 C CA . PHE A 1 182 ? -11.135 -1.413 22.691 1.00 98.56 182 PHE A CA 1
ATOM 1347 C C . PHE A 1 182 ? -11.607 -0.470 23.797 1.00 98.56 182 PHE A C 1
ATOM 1349 O O . PHE A 1 182 ? -11.471 0.755 23.705 1.00 98.56 182 PHE A O 1
ATOM 1356 N N . CYS A 1 183 ? -12.136 -1.044 24.876 1.00 98.50 183 CYS A N 1
ATOM 1357 C CA . CYS A 1 183 ? -12.429 -0.323 26.107 1.00 98.50 183 CYS A CA 1
ATOM 1358 C C . CYS A 1 183 ? -11.374 -0.666 27.175 1.00 98.50 183 CYS A C 1
ATOM 1360 O O . CYS A 1 183 ? -11.377 -1.798 27.668 1.00 98.50 183 CYS A O 1
ATOM 1362 N N . PRO A 1 184 ? -10.521 0.285 27.608 1.00 98.06 184 PRO A N 1
ATOM 1363 C CA . PRO A 1 184 ? -9.454 0.010 28.577 1.00 98.06 184 PRO A CA 1
ATOM 1364 C C . PRO A 1 184 ? -9.976 -0.346 29.975 1.00 98.06 184 PRO A C 1
ATOM 1366 O O . PRO A 1 184 ? -9.320 -1.093 30.697 1.00 98.06 184 PRO A O 1
ATOM 1369 N N . MET A 1 185 ? -11.173 0.130 30.333 1.00 98.25 185 MET A N 1
ATOM 1370 C CA . MET A 1 185 ? -11.824 -0.185 31.609 1.00 98.25 185 MET A CA 1
ATOM 1371 C C . MET A 1 185 ? -12.380 -1.614 31.630 1.00 98.25 185 MET A C 1
ATOM 1373 O O . MET A 1 185 ? -12.194 -2.339 32.601 1.00 98.25 185 MET A O 1
ATOM 1377 N N . CYS A 1 186 ? -13.032 -2.048 30.545 1.00 98.00 186 CYS A N 1
ATOM 1378 C CA . CYS A 1 186 ? -13.532 -3.422 30.426 1.00 98.00 186 CYS A CA 1
ATOM 1379 C C . CYS A 1 186 ? -12.431 -4.428 30.089 1.00 98.00 186 CYS A C 1
ATOM 1381 O O . CYS A 1 186 ? -12.610 -5.619 30.329 1.00 98.00 186 CYS A O 1
ATOM 1383 N N . ARG A 1 187 ? -11.343 -3.955 29.470 1.00 98.12 187 ARG A N 1
ATOM 1384 C CA . ARG A 1 187 ? -10.329 -4.768 28.785 1.00 98.12 187 ARG A CA 1
ATOM 1385 C C . ARG A 1 187 ? -10.946 -5.700 27.736 1.00 98.12 187 ARG A C 1
ATOM 1387 O O . ARG A 1 187 ? -10.604 -6.876 27.666 1.00 98.12 187 ARG A O 1
ATOM 1394 N N . GLN A 1 188 ? -11.887 -5.171 26.955 1.00 98.38 188 GLN A N 1
ATOM 1395 C CA . GLN A 1 188 ? -12.639 -5.918 25.943 1.00 98.38 188 GLN A CA 1
ATOM 1396 C C . GLN A 1 188 ? -12.856 -5.093 24.676 1.00 98.38 188 GLN A C 1
ATOM 1398 O O . GLN A 1 188 ? -12.858 -3.85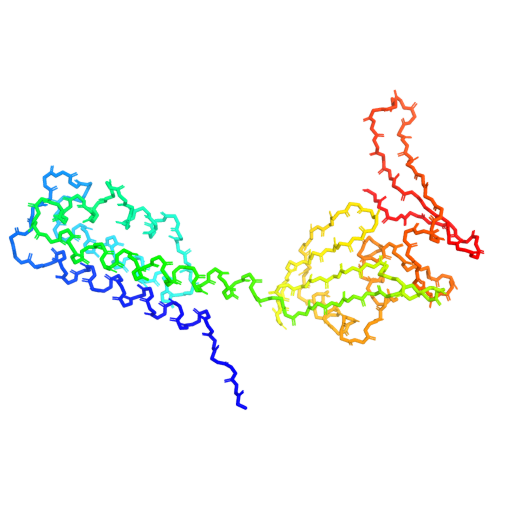9 24.723 1.00 98.38 188 GLN A O 1
ATOM 1403 N N . ASP A 1 189 ? -13.087 -5.806 23.576 1.00 98.56 189 ASP A N 1
ATOM 1404 C CA . ASP A 1 189 ? -13.335 -5.253 22.250 1.00 98.56 189 ASP A CA 1
ATOM 1405 C C . ASP A 1 189 ? -14.830 -5.257 21.931 1.00 98.56 189 ASP A C 1
ATOM 1407 O O . ASP A 1 189 ? -15.531 -6.251 22.141 1.00 98.56 189 ASP A O 1
ATOM 1411 N N . TYR A 1 190 ? -15.334 -4.161 21.366 1.00 98.56 190 TYR A N 1
ATOM 1412 C CA . TYR A 1 190 ? -16.731 -4.055 20.946 1.00 98.56 190 TYR A CA 1
ATOM 1413 C C . TYR A 1 190 ? -16.841 -3.542 19.510 1.00 98.56 190 TYR A C 1
ATOM 1415 O O . TYR A 1 190 ? -16.124 -2.628 19.109 1.00 98.56 190 TYR A O 1
ATOM 1423 N N . CYS A 1 191 ? -17.737 -4.139 18.720 1.00 98.25 191 CYS A N 1
ATOM 1424 C CA . CYS A 1 191 ? -18.004 -3.693 17.353 1.00 98.25 191 CYS A CA 1
ATOM 1425 C C . CYS A 1 191 ? -18.877 -2.432 17.324 1.00 98.25 191 CYS A C 1
ATOM 1427 O O . CYS A 1 191 ? -19.442 -2.020 18.338 1.00 98.25 191 CYS A O 1
ATOM 1429 N N . ALA A 1 192 ? -19.044 -1.871 16.125 1.00 96.88 192 ALA A N 1
ATOM 1430 C CA . ALA A 1 192 ? -19.826 -0.661 15.867 1.00 96.88 192 ALA A CA 1
ATOM 1431 C C . ALA A 1 192 ? -21.237 -0.684 16.468 1.00 96.88 192 ALA A C 1
ATOM 1433 O O . ALA A 1 192 ? -21.717 0.339 16.937 1.00 96.88 192 ALA A O 1
ATOM 1434 N N . ALA A 1 193 ? -21.899 -1.844 16.425 1.00 97.81 193 ALA A N 1
ATOM 1435 C CA . ALA A 1 193 ? -23.274 -2.006 16.893 1.00 97.81 193 ALA A CA 1
ATOM 1436 C C . ALA A 1 193 ? -23.396 -1.958 18.425 1.00 97.81 193 ALA A C 1
ATOM 1438 O O . ALA A 1 193 ? -24.478 -1.712 18.945 1.00 97.81 193 ALA A O 1
ATOM 1439 N N . HIS A 1 194 ? -22.297 -2.210 19.138 1.00 98.38 194 HIS A N 1
ATOM 1440 C CA . HIS A 1 194 ? -22.248 -2.218 20.599 1.00 98.38 194 HIS A CA 1
ATOM 1441 C C . HIS A 1 194 ? -21.595 -0.962 21.185 1.00 98.38 194 HIS A C 1
ATOM 1443 O O . HIS A 1 194 ? -21.651 -0.761 22.395 1.00 98.38 194 HIS A O 1
ATOM 1449 N N . TRP A 1 195 ? -20.993 -0.114 20.350 1.00 97.81 195 TRP A N 1
ATOM 1450 C CA . TRP A 1 195 ? -20.605 1.236 20.738 1.00 97.81 195 TRP A CA 1
ATOM 1451 C C . TRP A 1 195 ? -21.748 2.207 20.446 1.00 97.81 195 TRP A C 1
ATOM 1453 O O . TRP A 1 195 ? -22.161 2.367 19.298 1.00 97.81 195 TRP A O 1
ATOM 1463 N N . GLU A 1 196 ? -22.206 2.914 21.473 1.00 97.75 196 GLU A N 1
ATOM 1464 C CA . GLU A 1 196 ? -22.926 4.172 21.273 1.00 97.75 196 GLU A CA 1
ATOM 1465 C C . GLU A 1 196 ? -21.900 5.234 20.854 1.00 97.75 196 GLU A C 1
ATOM 1467 O O . GLU A 1 196 ? -20.819 5.293 21.442 1.00 97.75 196 GLU A O 1
ATOM 1472 N N . ARG A 1 197 ? -22.181 6.022 19.810 1.00 96.00 197 ARG A N 1
ATOM 1473 C CA . ARG A 1 197 ? -21.222 6.963 19.201 1.00 96.00 197 ARG A CA 1
ATOM 1474 C C . ARG A 1 197 ? -21.903 8.270 18.834 1.00 96.00 197 ARG A C 1
ATOM 1476 O O . ARG A 1 197 ? -23.053 8.244 18.399 1.00 96.00 197 ARG A O 1
ATOM 1483 N N . TRP A 1 198 ? -21.185 9.377 18.966 1.00 94.81 198 TRP A N 1
ATOM 1484 C CA . TRP A 1 198 ? -21.656 10.700 18.568 1.00 94.81 198 TRP A CA 1
ATOM 1485 C C . TRP A 1 198 ? -20.484 11.602 18.180 1.00 94.81 198 TRP A C 1
ATOM 1487 O O . TRP A 1 198 ? -19.396 11.504 18.756 1.00 94.81 198 TRP A O 1
ATOM 1497 N N . ASP A 1 199 ? -20.730 12.469 17.202 1.00 91.88 199 ASP A N 1
ATOM 1498 C CA . ASP A 1 199 ? -19.794 13.508 16.782 1.00 91.88 199 ASP A CA 1
ATOM 1499 C C . ASP A 1 199 ? -19.803 14.667 17.792 1.00 91.88 199 ASP A C 1
ATOM 1501 O O . ASP A 1 199 ? -20.848 15.041 18.336 1.00 91.88 199 ASP A O 1
ATOM 1505 N N . VAL A 1 200 ? -18.628 15.237 18.037 1.00 89.94 200 VAL A N 1
ATOM 1506 C CA . VAL A 1 200 ? -18.418 16.461 18.811 1.00 89.94 200 VAL A CA 1
ATOM 1507 C C . VAL A 1 200 ? -17.960 17.545 17.840 1.00 89.94 200 VAL A C 1
ATOM 1509 O O . VAL A 1 200 ? -17.037 17.328 17.057 1.00 89.94 200 VAL A O 1
ATOM 1512 N N . PHE A 1 201 ? -18.627 18.697 17.875 1.00 86.38 201 PHE A N 1
ATOM 1513 C CA . PHE A 1 201 ? -18.349 19.850 17.016 1.00 86.38 201 PHE A CA 1
ATOM 1514 C C . PHE A 1 201 ? -17.871 21.032 17.863 1.00 86.38 201 PHE A C 1
ATOM 1516 O O . PHE A 1 201 ? -18.323 21.190 19.002 1.00 86.38 201 PHE A O 1
ATOM 1523 N N . ASP A 1 202 ? -17.002 21.876 17.305 1.00 79.31 202 ASP A N 1
ATOM 1524 C CA . ASP A 1 202 ? -16.572 23.101 17.984 1.00 79.31 202 ASP A CA 1
ATOM 1525 C C . ASP A 1 202 ? -17.707 24.127 18.089 1.00 79.31 202 ASP A C 1
ATOM 1527 O O . ASP A 1 202 ? -18.487 24.340 17.159 1.00 79.31 202 ASP A O 1
ATOM 1531 N N . GLY A 1 203 ? -17.756 24.817 19.231 1.00 65.31 203 GLY A N 1
ATOM 1532 C CA . GLY A 1 203 ? -18.865 25.687 19.641 1.00 65.31 203 GLY A CA 1
ATOM 1533 C C . GLY A 1 203 ? -19.122 26.937 18.790 1.00 65.31 203 GLY A C 1
ATOM 1534 O O . GLY A 1 203 ? -20.117 27.614 19.040 1.00 65.31 203 GLY A O 1
ATOM 1535 N N . ASP A 1 204 ? -18.285 27.236 17.792 1.00 65.56 204 ASP A N 1
ATOM 1536 C CA . ASP A 1 204 ? -18.430 28.437 16.957 1.00 65.56 204 ASP A CA 1
ATOM 1537 C C . ASP A 1 204 ? -19.042 28.163 15.573 1.00 65.56 204 ASP A C 1
ATOM 1539 O O . ASP A 1 204 ? -19.493 29.095 14.901 1.00 65.56 204 ASP A O 1
ATOM 1543 N N . SER A 1 205 ? -19.130 26.900 15.134 1.00 59.84 205 SER A N 1
ATOM 1544 C CA . SER A 1 205 ? -19.926 26.536 13.957 1.00 59.84 205 SER A CA 1
ATOM 1545 C C . SER A 1 205 ? -20.183 25.032 13.887 1.00 59.84 205 SER A C 1
ATOM 1547 O O . SER A 1 205 ? -19.248 24.249 14.023 1.00 59.84 205 SER A O 1
ATOM 1549 N N . ASP A 1 206 ? -21.398 24.624 13.503 1.00 62.09 206 ASP A N 1
ATOM 1550 C CA . ASP A 1 206 ? -21.773 23.228 13.179 1.00 62.09 206 ASP A CA 1
ATOM 1551 C C . ASP A 1 206 ? -21.008 22.645 11.958 1.00 62.09 206 ASP A C 1
ATOM 1553 O O . ASP A 1 206 ? -21.471 21.724 11.284 1.00 62.09 206 ASP A O 1
ATOM 1557 N N . ARG A 1 207 ? -19.868 23.237 11.581 1.00 65.31 207 ARG A N 1
ATOM 1558 C CA . ARG A 1 207 ? -19.105 22.942 10.365 1.00 65.31 207 ARG A CA 1
ATOM 1559 C C . A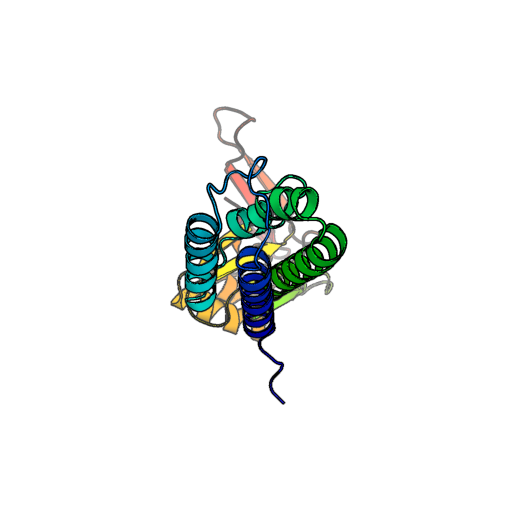RG A 1 207 ? -17.725 22.348 10.633 1.00 65.31 207 ARG A C 1
ATOM 1561 O O . ARG A 1 207 ? -17.160 21.792 9.693 1.00 65.31 207 ARG A O 1
ATOM 1568 N N . SER A 1 208 ? -17.188 22.427 11.853 1.00 68.31 208 SER A N 1
ATOM 1569 C CA . SER A 1 208 ? -15.919 21.781 12.218 1.00 68.31 208 SER A CA 1
ATOM 1570 C C . SER A 1 208 ? -16.165 20.607 13.164 1.00 68.31 208 SER A C 1
ATOM 1572 O O . SER A 1 208 ? -16.531 20.774 14.324 1.00 68.31 208 SER A O 1
ATOM 1574 N N . HIS A 1 209 ? -15.999 19.401 12.622 1.00 78.50 209 HIS A N 1
ATOM 1575 C CA . HIS A 1 209 ? -15.960 18.159 13.390 1.00 78.50 209 HIS A CA 1
ATOM 1576 C C . HIS A 1 209 ? -14.645 18.109 14.176 1.00 78.50 209 HIS A C 1
ATOM 1578 O O . HIS A 1 209 ? -13.584 18.108 13.552 1.00 78.50 209 HIS A O 1
ATOM 1584 N N . ASP A 1 210 ? -14.737 18.049 15.502 1.00 85.12 210 ASP A N 1
ATOM 1585 C CA . ASP A 1 210 ? -13.595 17.983 16.420 1.00 85.12 210 ASP A CA 1
ATOM 1586 C C . ASP A 1 210 ? -13.221 16.522 16.697 1.00 85.12 210 ASP A C 1
ATOM 1588 O O . ASP A 1 210 ? -12.122 16.085 16.387 1.00 85.12 210 ASP A O 1
ATOM 1592 N N . SER A 1 211 ? -14.164 15.712 17.188 1.00 91.12 211 SER A N 1
ATOM 1593 C CA . SER A 1 211 ? -13.879 14.316 17.543 1.00 91.12 211 SER A CA 1
ATOM 1594 C C . SER A 1 211 ? -15.109 13.413 17.492 1.00 91.12 211 SER A C 1
ATOM 1596 O O . SER A 1 211 ? -16.249 13.863 17.596 1.00 91.12 211 SER A O 1
ATOM 1598 N N . ILE A 1 212 ? -14.880 12.102 17.404 1.00 94.00 212 ILE A N 1
ATOM 1599 C CA . ILE A 1 212 ? -15.913 11.088 17.635 1.00 94.00 212 ILE A CA 1
ATOM 1600 C C . ILE A 1 212 ? -15.741 10.560 19.053 1.00 94.00 212 ILE A C 1
ATOM 1602 O O . ILE A 1 212 ? -14.706 9.979 19.399 1.00 94.00 212 ILE A O 1
ATOM 1606 N N . ARG A 1 213 ? -16.780 10.686 19.877 1.00 96.31 213 ARG A N 1
ATOM 1607 C CA . ARG A 1 213 ? -16.847 10.031 21.188 1.00 96.31 213 ARG A CA 1
ATOM 1608 C C . ARG A 1 213 ? -17.704 8.782 21.113 1.00 96.31 213 ARG A C 1
ATOM 1610 O O . ARG A 1 213 ? -18.531 8.608 20.218 1.00 96.31 213 ARG A O 1
ATOM 1617 N N . GLY A 1 214 ? -17.514 7.901 22.083 1.00 97.19 214 GLY A N 1
ATOM 1618 C CA . GLY A 1 214 ? -18.428 6.795 22.265 1.00 97.19 214 GLY A CA 1
ATOM 1619 C C . GLY A 1 214 ? -18.434 6.223 23.663 1.00 97.19 214 GLY A C 1
ATOM 1620 O O . GLY A 1 214 ? -17.547 6.476 24.481 1.00 97.19 214 GLY A O 1
ATOM 1621 N N . ARG A 1 215 ? -19.463 5.419 23.912 1.00 98.56 215 ARG A N 1
ATOM 1622 C CA . ARG A 1 215 ? -19.718 4.713 25.159 1.00 98.56 215 ARG A CA 1
ATOM 1623 C C . ARG A 1 215 ? -19.857 3.218 24.901 1.00 98.56 215 ARG A C 1
ATOM 1625 O O . ARG A 1 215 ? -20.598 2.795 24.014 1.00 98.56 215 ARG A O 1
ATOM 1632 N N . CYS A 1 216 ? -19.120 2.418 25.666 1.00 98.50 216 CYS A N 1
ATOM 1633 C CA . CYS A 1 216 ? -19.169 0.964 25.542 1.00 98.50 216 CYS A CA 1
ATOM 1634 C C . CYS A 1 216 ? -20.417 0.386 26.246 1.00 98.50 216 CYS A C 1
ATOM 1636 O O . CYS A 1 216 ? -21.050 1.085 27.040 1.00 98.50 216 CYS A O 1
ATOM 1638 N N . PRO A 1 217 ? -20.732 -0.913 26.072 1.00 98.31 217 PRO A N 1
ATOM 1639 C CA . PRO A 1 217 ? -21.891 -1.557 26.708 1.00 98.31 217 PRO A CA 1
ATOM 1640 C C . PRO A 1 217 ? -21.907 -1.517 28.241 1.00 98.31 217 PRO A C 1
ATOM 1642 O O . PRO A 1 217 ? -22.947 -1.730 28.851 1.00 98.31 217 PRO A O 1
ATOM 1645 N N . GLN A 1 218 ? -20.754 -1.273 28.871 1.00 98.12 218 GLN A N 1
ATOM 1646 C CA . GLN A 1 218 ? -20.627 -1.133 30.326 1.00 98.12 218 GLN A CA 1
ATOM 1647 C C . GLN A 1 218 ? -20.714 0.330 30.794 1.00 98.12 218 GLN A C 1
ATOM 1649 O O . GLN A 1 218 ? -20.481 0.616 31.962 1.00 98.12 218 GLN A O 1
ATOM 1654 N N . GLY A 1 219 ? -21.011 1.268 29.891 1.00 98.06 219 GLY A N 1
ATOM 1655 C CA . GLY A 1 219 ? -21.191 2.682 30.215 1.00 98.06 219 GLY A CA 1
ATOM 1656 C C . GLY A 1 219 ? -19.910 3.520 30.236 1.00 98.06 219 GLY A C 1
ATOM 1657 O O . GLY A 1 219 ? -19.987 4.718 30.492 1.00 98.06 219 GLY A O 1
ATOM 1658 N N . HIS A 1 220 ? -18.739 2.945 29.944 1.00 98.44 220 HIS A N 1
ATOM 1659 C CA . HIS A 1 220 ? -17.486 3.704 29.910 1.00 98.44 220 HIS A CA 1
ATOM 1660 C C . HIS A 1 220 ? -17.384 4.538 28.636 1.00 98.44 220 HIS A C 1
ATOM 1662 O O . HIS A 1 220 ? -17.448 4.000 27.529 1.00 98.44 220 HIS A O 1
ATOM 1668 N N . GLU A 1 221 ? -17.180 5.838 28.807 1.00 97.94 221 GLU A N 1
ATOM 1669 C CA . GLU A 1 221 ? -17.076 6.801 27.719 1.00 97.94 221 GLU A CA 1
ATOM 1670 C C . GLU A 1 221 ? -15.620 7.155 27.404 1.00 97.94 221 GLU A C 1
ATOM 1672 O O . GLU A 1 221 ? -14.795 7.272 28.313 1.00 97.94 221 GLU A O 1
ATOM 1677 N N . ARG A 1 222 ? -15.305 7.351 26.118 1.00 96.19 222 ARG A N 1
ATOM 1678 C CA . ARG A 1 222 ? -14.018 7.894 25.668 1.00 96.19 222 ARG A CA 1
ATOM 1679 C C . ARG A 1 222 ? -14.098 8.526 24.278 1.00 96.19 222 ARG A C 1
ATOM 1681 O O . ARG A 1 222 ? -15.069 8.333 23.552 1.00 96.19 222 ARG A O 1
ATOM 1688 N N . MET A 1 223 ? -13.027 9.214 23.897 1.00 95.94 223 MET A N 1
ATOM 1689 C CA . MET A 1 223 ? -12.758 9.591 22.509 1.00 95.94 223 MET A CA 1
ATOM 1690 C C . MET A 1 223 ? -12.314 8.362 21.701 1.00 95.94 223 MET A C 1
ATOM 1692 O O . MET A 1 223 ? -11.548 7.529 22.201 1.00 95.94 223 MET A O 1
ATOM 1696 N N . LEU A 1 224 ? -12.826 8.237 20.481 1.00 95.06 224 LEU A N 1
ATOM 1697 C CA . LEU A 1 224 ? -12.589 7.129 19.551 1.00 95.06 224 LEU A CA 1
ATOM 1698 C C . LEU A 1 224 ? -11.772 7.562 18.322 1.00 95.06 224 LEU A C 1
ATOM 1700 O O . LEU A 1 224 ? -11.053 6.739 17.759 1.00 95.06 224 LEU A O 1
ATOM 1704 N N . GLU A 1 225 ? -11.898 8.828 17.928 1.00 91.81 225 GLU A N 1
ATOM 1705 C CA . GLU A 1 225 ? -11.189 9.510 16.835 1.00 91.81 225 GLU A CA 1
ATOM 1706 C C . GLU A 1 225 ? -11.110 10.994 17.211 1.00 91.81 225 GLU A C 1
ATOM 1708 O O . GLU A 1 225 ? -12.112 11.513 17.717 1.00 91.81 225 GLU A O 1
ATOM 1713 N N . GLY A 1 226 ? -9.951 11.631 17.032 1.00 87.56 226 GLY A N 1
ATOM 1714 C CA . GLY A 1 226 ? -9.783 13.083 17.145 1.00 87.56 226 GLY A CA 1
ATOM 1715 C C . GLY A 1 226 ? -9.410 13.733 15.820 1.00 87.56 226 GLY A C 1
ATOM 1716 O O . GLY A 1 226 ? -9.708 13.136 14.757 1.00 87.56 226 GLY A O 1
#

Sequence (226 aa):
MSSPDLGAAGRADLVAALRRLRELINSPGNDFGWSSWIGPDDASIDIDALIAEVCDGEVPTMRVAFVFAPTGPAHEVAASSGWDAEFAELARHGERALAAIEHARVSRVARHARFLCSLCGAAAGDIEIDTVEGPGTVVRHSFTRPVRLMLAAPGAGRLRTALGDRDSATVFALDPELAPWFCPMCRQDYCAAHWERWDVFDGDSDRSHDSIRGRCPQGHERMLEG